Protein 7B0E (pdb70)

Secondary structure (DSSP, 8-state):
--EEE-TTSS-EEESEEEEEE--TT--HHHHHHHHHHHHHTT--EEEEE---HHHHHHHHHHHTTS-GGG-EEEEE--S-GGG--HHHHHHHIIIIIIHHT-S-BSEEEEE--SSS---HHHHHHHHHHHHTTSB--EEEE-SSPPPHHHHTSTTEEEEEEE-STT--HHHHHHHHHHHHTT-EEEEE-SS-GGGGGGGGSTT-THHHHSTT--HHHHHHHHHHT-TT-SEEEEE-SSHHHHHHHHHHHTSPPPHHHHHHHHHHHHHHH-

Foldseek 3Di:
DDWFDQFPLPDIFDQEEEEDEDDVVAFLCQLLVQLLLLVVLPGQHYEYHYQDLRNLNNVLVNCVVDDVVSHAYEYEDEPQQQPDAPVNLVSCCVRVCVSSVDQAHAEYEYEANQDLDGHDRRVVSLVVCVVSVRYNAYEYEYAADHDVSNCPPPRHAAYEYEDWLPDDDRRLVRLVVCLVVRHAYEYECLPDPVCPCVCVFFLNVCCPPPPPHHNSLLSLLVVSPNVSHRHYYDYDSHSVVSVVSSVSNVDHDDPVSVVSSVCRVVRRVD

Organism: Caulobacter vibrioides (strain ATCC 19089 / CIP 103742 / CB 15) (NCBI:txid190650)

CATH classification: 3.20.20.100

InterPro domains:
  IPR036812 NAD(P)-dependent oxidoreductase domain superfamily [G3DSA:3.20.20.100] (1-283)
  IPR036812 NAD(P)-dependent oxidoreductase domain superfamily [SSF51430] (1-280)

Radius of gyration: 18.76 Å; Cα contacts (8 Å, |Δi|>4): 504; chains: 1; bounding box: 53×45×36 Å

B-factor: mean 20.61, std 10.77, range [7.0, 78.7]

Structure (mmCIF, N/CA/C/O backbone):
data_7B0E
#
_entry.id   7B0E
#
_cell.length_a   56.040
_cell.length_b   56.040
_cell.length_c   205.068
_cell.angle_alpha   90.000
_cell.angle_beta   90.000
_cell.angle_gamma   90.000
#
_symmetry.space_group_name_H-M   'P 43 21 2'
#
loop_
_entity.id
_entity.type
_entity.pdbx_description
1 polymer SmbA
2 non-polymer "9,9'-[(2R,3R,3aS,5S,7aR,9R,10R,10aS,12S,14aR)-3,5,10,12-tetrahydroxy-5,12-dioxidooctahydro-2H,7H-difuro[3,2-d:3',2'-j][1,3,7,9,2,8]tetraoxadiphosphacyclododecine-2,9-diyl]bis(2-amino-1,9-dihydro-6H-purin-6-one)"
3 non-polymer 1,2-ETHANEDIOL
4 non-polymer 'SODIUM ION'
5 non-polymer 'CALCIUM ION'
6 water water
#
loop_
_atom_site.group_PDB
_atom_site.id
_atom_site.type_symbol
_atom_site.label_atom_id
_atom_site.label_alt_id
_atom_site.label_comp_id
_atom_site.label_asym_id
_atom_site.label_entity_id
_atom_site.label_seq_id
_atom_site.pdbx_PDB_ins_code
_atom_site.Cartn_x
_atom_site.Cartn_y
_atom_site.Cartn_z
_atom_site.occupancy
_atom_site.B_iso_or_equiv
_atom_site.auth_seq_id
_atom_site.auth_comp_id
_atom_site.auth_asym_id
_atom_site.auth_atom_id
_atom_site.pdbx_PDB_model_num
ATOM 1 N N . MET A 1 1 ? -17.718 -6.465 -26.953 1.00 17.55 1 MET A N 1
ATOM 2 C CA . MET A 1 1 ? -18.526 -7.389 -26.170 1.00 13.98 1 MET A CA 1
ATOM 3 C C . MET A 1 1 ? -19.355 -8.281 -27.082 1.00 14.60 1 MET A C 1
ATOM 4 O O . MET A 1 1 ? -19.730 -7.888 -28.184 1.00 18.31 1 MET A O 1
ATOM 9 N N . ARG A 1 2 ? -19.602 -9.504 -26.632 1.00 15.43 2 ARG A N 1
ATOM 10 C CA . ARG A 1 2 ? -20.401 -10.470 -27.361 1.00 15.18 2 ARG A CA 1
ATOM 11 C C . ARG A 1 2 ? -21.625 -10.792 -26.523 1.00 12.68 2 ARG A C 1
ATOM 12 O O . ARG A 1 2 ? -21.612 -10.635 -25.298 1.00 13.83 2 ARG A O 1
ATOM 20 N N . TYR A 1 3 ? -22.680 -11.259 -27.189 1.00 14.12 3 TYR A N 1
ATOM 21 C CA . TYR A 1 3 ? -23.970 -11.486 -26.554 1.00 14.88 3 TYR A CA 1
ATOM 22 C C . TYR A 1 3 ? -24.482 -12.860 -26.954 1.00 14.59 3 TYR A C 1
ATOM 23 O O . TYR A 1 3 ? -24.200 -13.343 -28.055 1.00 18.39 3 TYR A O 1
ATOM 32 N N . ARG A 1 4 ? -25.245 -13.481 -26.058 1.00 14.03 4 ARG A N 1
ATOM 33 C CA . ARG A 1 4 ? -25.728 -14.836 -26.241 1.00 13.65 4 ARG A CA 1
ATOM 34 C C . ARG A 1 4 ? -27.191 -14.922 -25.832 1.00 14.46 4 ARG A C 1
ATOM 35 O O . ARG A 1 4 ? -27.622 -14.212 -24.919 1.00 15.70 4 ARG A O 1
ATOM 43 N N . PRO A 1 5 ? -27.955 -15.807 -26.470 1.00 16.29 5 PRO A N 1
ATOM 44 C CA . PRO A 1 5 ? -29.340 -16.024 -26.035 1.00 16.48 5 PRO A CA 1
ATOM 45 C C . PRO A 1 5 ? -29.342 -16.559 -24.616 1.00 16.36 5 PRO A C 1
ATOM 46 O O . PRO A 1 5 ? -28.539 -17.420 -24.254 1.00 18.17 5 PRO A O 1
ATOM 50 N N . PHE A 1 6 ? -30.237 -16.031 -23.799 1.00 14.85 6 PHE A N 1
ATOM 51 C CA . PHE A 1 6 ? -30.374 -16.540 -22.438 1.00 16.75 6 PHE A CA 1
ATOM 52 C C . PHE A 1 6 ? -31.337 -17.720 -22.491 1.00 19.00 6 PHE A C 1
ATOM 53 O O . PHE A 1 6 ? -32.546 -17.573 -22.314 1.00 19.42 6 PHE A O 1
ATOM 61 N N . GLY A 1 7 ? -30.795 -18.911 -22.745 1.00 19.30 7 GLY A N 1
ATOM 62 C CA . GLY A 1 7 ? -31.654 -20.074 -22.884 1.00 19.52 7 GLY A CA 1
ATOM 63 C C . GLY A 1 7 ? -32.690 -19.851 -23.967 1.00 22.31 7 GLY A C 1
ATOM 64 O O . GLY A 1 7 ? -32.409 -19.274 -25.026 1.00 25.16 7 GLY A O 1
ATOM 65 N N . SER A 1 8 ? -33.914 -20.301 -23.710 1.00 24.15 8 SER A N 1
ATOM 66 C CA . SER A 1 8 ? -34.999 -20.105 -24.660 1.00 25.82 8 SER A CA 1
ATOM 67 C C . SER A 1 8 ? -35.929 -18.969 -24.250 1.00 25.58 8 SER A C 1
ATOM 68 O O . SER A 1 8 ? -37.080 -18.916 -24.704 1.00 27.33 8 SER A O 1
ATOM 71 N N . THR A 1 9 ? -35.443 -18.042 -23.423 1.00 24.52 9 THR A N 1
ATOM 72 C CA . THR A 1 9 ? -36.297 -16.967 -22.935 1.00 24.32 9 THR A CA 1
ATOM 73 C C . THR A 1 9 ? -36.578 -15.914 -23.994 1.00 25.68 9 THR A C 1
ATOM 74 O O . THR A 1 9 ? -37.500 -15.114 -23.810 1.00 25.24 9 THR A O 1
ATOM 78 N N . GLY A 1 10 ? -35.800 -15.876 -25.073 1.00 22.37 10 GLY A N 1
ATOM 79 C CA . GLY A 1 10 ? -35.983 -14.874 -26.107 1.00 21.77 10 GLY A CA 1
ATOM 80 C C . GLY A 1 10 ? -35.236 -13.580 -25.890 1.00 21.99 10 GLY A C 1
ATOM 81 O O . GLY A 1 10 ? -35.399 -12.649 -26.689 1.00 24.67 10 GLY A O 1
ATOM 82 N N . VAL A 1 11 ? -34.425 -13.485 -24.839 1.00 20.24 11 VAL A N 1
ATOM 83 C CA . VAL A 1 11 ? -33.604 -12.308 -24.602 1.00 19.47 11 VAL A CA 1
ATOM 84 C C . VAL A 1 11 ? -32.143 -12.727 -24.655 1.00 19.01 11 VAL A C 1
ATOM 85 O O . VAL A 1 11 ? -31.809 -13.910 -24.554 1.00 21.08 11 VAL A O 1
ATOM 89 N N . ALA A 1 12 ? -31.268 -11.734 -24.820 1.00 20.24 12 ALA A N 1
ATOM 90 C CA . ALA A 1 12 ? -29.832 -11.948 -24.901 1.00 18.53 12 ALA A CA 1
ATOM 91 C C . ALA A 1 12 ? -29.122 -11.272 -23.737 1.00 16.92 12 ALA A C 1
ATOM 92 O O . ALA A 1 12 ? -29.573 -10.247 -23.215 1.00 19.43 12 ALA A O 1
ATOM 94 N N . VAL A 1 13 ? -27.986 -11.848 -23.354 1.00 13.70 13 VAL A N 1
ATOM 95 C CA . VAL A 1 13 ? -27.144 -11.315 -22.294 1.00 12.97 13 VAL A CA 1
ATOM 96 C C . VAL A 1 13 ? -25.717 -11.169 -22.792 1.00 11.69 13 VAL A C 1
ATOM 97 O O . VAL A 1 13 ? -25.248 -11.927 -23.646 1.00 12.71 13 VAL A O 1
ATOM 101 N N . SER A 1 14 ? -25.009 -10.197 -22.229 1.00 12.05 14 SER A N 1
ATOM 102 C CA . SER A 1 14 ? -23.579 -10.108 -22.484 1.00 11.39 14 SER A CA 1
ATOM 103 C C . SER A 1 14 ? -22.869 -11.375 -22.006 1.00 11.00 14 SER A C 1
ATOM 104 O O . SER A 1 14 ? -23.301 -12.039 -21.054 1.00 11.80 14 SER A O 1
ATOM 107 N N . ALA A 1 15 ? -21.732 -11.681 -22.650 1.00 10.97 15 ALA A N 1
ATOM 108 C CA . ALA A 1 15 ? -20.966 -12.878 -22.315 1.00 11.54 15 ALA A CA 1
ATOM 109 C C . ALA A 1 15 ? -20.407 -12.827 -20.905 1.00 10.45 15 ALA A C 1
ATOM 110 O O . ALA A 1 15 ? -20.103 -13.878 -20.340 1.00 11.64 15 ALA A O 1
ATOM 112 N N . LEU A 1 16 ? -20.250 -11.641 -20.332 1.00 10.81 16 LEU A N 1
ATOM 113 C CA . LEU A 1 16 ? -19.946 -11.490 -18.914 1.00 10.50 16 LEU A CA 1
ATOM 114 C C . LEU A 1 16 ? -21.165 -10.992 -18.150 1.00 9.95 16 LEU A C 1
ATOM 115 O O . LEU A 1 16 ? -21.934 -10.154 -18.637 1.00 11.68 16 LEU A O 1
ATOM 120 N N . THR A 1 17 ? -21.291 -11.476 -16.921 1.00 9.34 17 THR A N 1
ATOM 121 C CA . THR A 1 17 ? -22.257 -10.969 -15.956 1.00 9.62 17 THR A CA 1
ATOM 122 C C . THR A 1 17 ? -21.458 -10.431 -14.781 1.00 8.76 17 THR A C 1
ATOM 123 O O . THR A 1 17 ? -20.619 -11.145 -14.227 1.00 11.02 17 THR A O 1
ATOM 127 N N . LEU A 1 18 ? -21.678 -9.167 -14.423 1.00 8.54 18 LEU A N 1
ATOM 128 C CA . LEU A 1 18 ? -20.928 -8.566 -13.328 1.00 9.33 18 LEU A CA 1
ATOM 129 C C . LEU A 1 18 ? -21.655 -8.815 -12.013 1.00 8.68 18 LEU A C 1
ATOM 130 O O . LEU A 1 18 ? -22.801 -8.381 -11.834 1.00 10.40 18 LEU A O 1
ATOM 135 N N . ARG A 1 19 ? -20.980 -9.501 -11.094 1.00 8.84 19 ARG A N 1
ATOM 136 C CA . ARG A 1 19 ? -21.496 -9.690 -9.747 1.00 9.07 19 ARG A CA 1
ATOM 137 C C . ARG A 1 19 ? -21.200 -8.459 -8.895 1.00 9.80 19 ARG A C 1
ATOM 138 O O . ARG A 1 19 ? -20.072 -7.950 -8.883 1.00 11.68 19 ARG A O 1
ATOM 146 N N . LEU A 1 20 ? -22.226 -7.967 -8.206 1.00 9.62 20 LEU A N 1
ATOM 147 C CA . LEU A 1 20 ? -22.102 -6.861 -7.263 1.00 10.13 20 LEU A CA 1
ATOM 148 C C . LEU A 1 20 ? -22.367 -7.414 -5.871 1.00 10.09 20 LEU A C 1
ATOM 149 O O . LEU A 1 20 ? -23.466 -7.906 -5.599 1.00 12.73 20 LEU A O 1
ATOM 154 N N . ALA A 1 21 ? -21.366 -7.351 -4.994 1.00 10.96 21 ALA A N 1
ATOM 155 C CA . ALA A 1 21 ? -21.481 -7.974 -3.679 1.00 11.41 21 ALA A CA 1
ATOM 156 C C . ALA A 1 21 ? -21.085 -6.994 -2.584 1.00 10.98 21 ALA A C 1
ATOM 157 O O . ALA A 1 21 ? -20.164 -6.195 -2.761 1.00 12.86 21 ALA A O 1
ATOM 159 N N . ASP A 1 22 ? -21.781 -7.072 -1.443 1.00 12.77 22 ASP A N 1
ATOM 160 C CA . ASP A 1 22 ? -21.551 -6.143 -0.342 1.00 12.96 22 ASP A CA 1
ATOM 161 C C . ASP A 1 22 ? -20.074 -6.050 -0.002 1.00 11.81 22 ASP A C 1
ATOM 162 O O . ASP A 1 22 ? -19.395 -7.064 0.160 1.00 14.73 22 ASP A O 1
ATOM 167 N N . ASN A 1 23 ? -19.594 -4.826 0.141 1.00 11.99 23 ASN A N 1
ATOM 168 C CA . ASN A 1 23 ? -18.206 -4.572 0.482 1.00 13.65 23 ASN A CA 1
ATOM 169 C C . ASN A 1 23 ? -18.137 -3.183 1.103 1.00 13.78 23 ASN A C 1
ATOM 170 O O . ASN A 1 23 ? -18.281 -2.186 0.392 1.00 14.10 23 ASN A O 1
ATOM 175 N N . PRO A 1 24 ? -17.919 -3.063 2.414 1.00 15.96 24 PRO A N 1
ATOM 176 C CA . PRO A 1 24 ? -17.948 -1.727 3.032 1.00 17.06 24 PRO A CA 1
ATOM 177 C C . PRO A 1 24 ? -16.988 -0.734 2.405 1.00 19.78 24 PRO A C 1
ATOM 178 O O . PRO A 1 24 ? -17.212 0.478 2.524 1.00 20.14 24 PRO A O 1
ATOM 182 N N . ARG A 1 25 ? -15.926 -1.195 1.742 1.00 18.31 25 ARG A N 1
ATOM 183 C CA . ARG A 1 25 ? -14.988 -0.263 1.119 1.00 19.69 25 ARG A CA 1
ATOM 184 C C . ARG A 1 25 ? -15.578 0.460 -0.087 1.00 17.46 25 ARG A C 1
ATOM 185 O O . ARG A 1 25 ? -15.062 1.514 -0.482 1.00 19.99 25 ARG A O 1
ATOM 193 N N . LEU A 1 26 ? -16.638 -0.067 -0.679 1.00 16.15 26 LEU A N 1
ATOM 194 C CA . LEU A 1 26 ? -17.270 0.538 -1.844 1.00 15.02 26 LEU A CA 1
ATOM 195 C C . LEU A 1 26 ? -18.527 1.266 -1.392 1.00 13.99 26 LEU A C 1
ATOM 196 O O . LEU A 1 26 ? -19.469 0.635 -0.891 1.00 16.1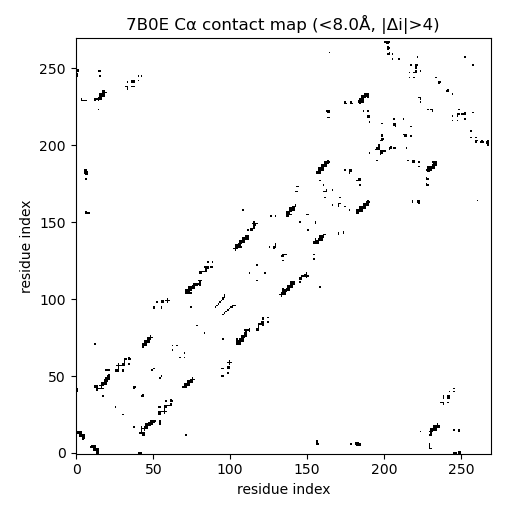1 26 LEU A O 1
ATOM 201 N N . ARG A 1 27 ? -18.531 2.589 -1.552 1.00 12.77 27 ARG A N 1
ATOM 202 C CA . ARG A 1 27 ? -19.695 3.400 -1.239 1.00 12.76 27 ARG A CA 1
ATOM 203 C C . ARG A 1 27 ? -20.538 3.605 -2.499 1.00 12.42 27 ARG A C 1
ATOM 204 O O . ARG A 1 27 ? -20.166 3.194 -3.597 1.00 12.62 27 ARG A O 1
ATOM 212 N N . ALA A 1 28 ? -21.699 4.234 -2.327 1.00 13.68 28 ALA A N 1
ATOM 213 C CA . ALA A 1 28 ? -22.647 4.352 -3.432 1.00 13.07 28 ALA A CA 1
ATOM 214 C C . ALA A 1 28 ? -21.988 4.903 -4.691 1.00 12.89 28 ALA A C 1
ATOM 215 O O . ALA A 1 28 ? -22.226 4.406 -5.795 1.00 13.66 28 ALA A O 1
ATOM 217 N N . ASN A 1 29 ? -21.176 5.952 -4.551 1.00 13.82 29 ASN A N 1
ATOM 218 C CA . ASN A 1 29 ? -20.555 6.547 -5.732 1.00 13.16 29 ASN A CA 1
ATOM 219 C C . ASN A 1 29 ? -19.604 5.574 -6.425 1.00 12.54 29 ASN A C 1
ATOM 220 O O . ASN A 1 29 ? -19.479 5.597 -7.656 1.00 15.42 29 ASN A O 1
ATOM 225 N N . ASP A 1 30 ? -18.930 4.714 -5.659 1.00 13.24 30 ASP A N 1
ATOM 226 C CA . ASP A 1 30 ? -18.064 3.696 -6.252 1.00 13.28 30 ASP A CA 1
ATOM 227 C C . ASP A 1 30 ? -18.872 2.662 -7.023 1.00 12.69 30 ASP A C 1
ATOM 228 O O . ASP A 1 30 ? -18.483 2.261 -8.127 1.00 13.94 30 ASP A O 1
ATOM 233 N N . TRP A 1 31 ? -19.985 2.206 -6.443 1.00 11.56 31 TRP A N 1
ATOM 234 C CA . TRP A 1 31 ? -20.851 1.254 -7.129 1.00 12.29 31 TRP A CA 1
ATOM 235 C C . TRP A 1 31 ? -21.405 1.841 -8.411 1.00 11.99 31 TRP A C 1
ATOM 236 O O . TRP A 1 31 ? -21.474 1.160 -9.437 1.00 12.93 31 TRP A O 1
ATOM 247 N N . ARG A 1 32 ? -21.858 3.089 -8.360 1.00 12.17 32 ARG A N 1
ATOM 248 C CA . ARG A 1 32 ? -22.345 3.737 -9.572 1.00 13.80 32 ARG A CA 1
ATOM 249 C C . ARG A 1 32 ? -21.259 3.746 -10.641 1.00 13.84 32 ARG A C 1
ATOM 250 O O . ARG A 1 32 ? -21.506 3.380 -11.799 1.00 14.91 32 ARG A O 1
ATOM 258 N N . ALA A 1 33 ? -20.029 4.107 -10.248 1.00 15.23 33 ALA A N 1
ATOM 259 C CA . ALA A 1 33 ? -18.929 4.172 -11.209 1.00 14.98 33 ALA A CA 1
ATOM 260 C C . ALA A 1 33 ? -18.615 2.797 -11.796 1.00 15.06 33 ALA A C 1
ATOM 261 O O . ALA A 1 33 ? -18.328 2.676 -12.997 1.00 14.72 33 ALA A O 1
ATOM 263 N N . LEU A 1 34 ? -18.669 1.746 -10.968 1.00 13.11 34 LEU A N 1
ATOM 264 C CA . LEU A 1 34 ? -18.403 0.397 -11.467 1.00 14.39 34 LEU A CA 1
ATOM 265 C C . LEU A 1 34 ? -19.449 -0.020 -12.486 1.00 13.75 34 LEU A C 1
ATOM 266 O O . LEU A 1 34 ? -19.122 -0.579 -13.541 1.00 14.39 34 LEU A O 1
ATOM 271 N N . VAL A 1 35 ? -20.722 0.208 -12.170 1.00 11.61 35 VAL A N 1
ATOM 272 C CA . VAL A 1 35 ? -21.784 -0.193 -13.081 1.00 11.39 35 VAL A CA 1
ATOM 273 C C . VAL A 1 35 ? -21.722 0.619 -14.370 1.00 11.47 35 VAL A C 1
ATOM 274 O O . VAL A 1 35 ? -21.903 0.070 -15.462 1.00 12.78 35 VAL A O 1
ATOM 278 N N . PHE A 1 36 ? -21.473 1.929 -14.269 1.00 12.33 36 PHE A N 1
ATOM 279 C CA . PHE A 1 36 ? -21.296 2.731 -15.483 1.00 13.30 36 PHE A CA 1
ATOM 280 C C . PHE A 1 36 ? -20.191 2.158 -16.364 1.00 13.16 36 PHE A C 1
ATOM 281 O O . PHE A 1 36 ? -20.357 2.026 -17.581 1.00 13.56 36 PHE A O 1
ATOM 289 N N . THR A 1 37 ? -19.038 1.840 -15.774 1.00 12.43 37 THR A N 1
ATOM 290 C CA . THR A 1 37 ? -17.938 1.293 -16.567 1.00 12.10 37 THR A CA 1
ATOM 291 C C . THR A 1 37 ? -18.340 -0.018 -17.224 1.00 11.63 37 THR A C 1
ATOM 292 O O . THR A 1 37 ? -18.042 -0.253 -18.402 1.00 12.97 37 THR A O 1
ATOM 296 N N . ALA A 1 38 ? -19.020 -0.891 -16.481 1.00 11.13 38 ALA A N 1
ATOM 297 C CA . ALA A 1 38 ? -19.491 -2.133 -17.077 1.00 10.36 38 ALA A CA 1
ATOM 298 C C . ALA A 1 38 ? -20.426 -1.859 -18.256 1.00 11.48 38 ALA A C 1
ATOM 299 O O . ALA A 1 38 ? -20.267 -2.438 -19.340 1.00 12.25 38 ALA A O 1
ATOM 301 N N . LEU A 1 39 ? -21.411 -0.971 -18.062 1.00 11.44 39 LEU A N 1
ATOM 302 C CA . LEU A 1 39 ? -22.347 -0.650 -19.144 1.00 13.45 39 LEU A CA 1
ATOM 303 C C . LEU A 1 39 ? -21.614 -0.094 -20.359 1.00 12.84 39 LEU A C 1
ATOM 304 O O . LEU A 1 39 ? -21.941 -0.432 -21.507 1.00 15.26 39 LEU A O 1
ATOM 309 N N . GLU A 1 40 ? -20.621 0.764 -20.125 1.00 11.39 40 GLU A N 1
ATOM 310 C CA . GLU A 1 40 ? -19.888 1.381 -21.221 1.00 14.38 40 GLU A CA 1
ATOM 311 C C . GLU A 1 40 ? -19.018 0.377 -21.969 1.00 14.14 40 GLU A C 1
ATOM 312 O O . GLU A 1 40 ? -18.604 0.659 -23.099 1.00 17.51 40 GLU A O 1
ATOM 318 N N . ASN A 1 41 ? -18.741 -0.783 -21.369 1.00 12.15 41 ASN A N 1
ATOM 319 C CA . ASN A 1 41 ? -18.049 -1.883 -22.026 1.00 13.54 41 ASN A CA 1
ATOM 320 C C . ASN A 1 41 ? -19.007 -2.961 -22.521 1.00 13.46 41 ASN A C 1
ATOM 321 O O . ASN A 1 41 ? -18.569 -4.064 -22.863 1.00 16.92 41 ASN A O 1
ATOM 326 N N . GLY A 1 42 ? -20.301 -2.656 -22.583 1.00 13.16 42 GLY A N 1
ATOM 327 C CA . GLY A 1 42 ? -21.292 -3.542 -23.149 1.00 13.53 42 GLY A CA 1
ATOM 328 C C . GLY A 1 42 ? -21.840 -4.592 -22.208 1.00 11.35 42 GLY A C 1
ATOM 329 O O . GLY A 1 42 ? -22.648 -5.421 -22.644 1.00 13.26 42 GLY A O 1
ATOM 330 N N . VAL A 1 43 ? -21.444 -4.596 -20.936 1.00 12.02 43 VAL A N 1
ATOM 331 C CA . VAL A 1 43 ? -22.017 -5.553 -19.994 1.00 11.64 43 VAL A CA 1
ATOM 332 C C . VAL A 1 43 ? -23.420 -5.081 -19.674 1.00 11.44 43 VAL A C 1
ATOM 333 O O . VAL A 1 43 ? -23.608 -3.957 -19.203 1.00 15.00 43 VAL A O 1
ATOM 337 N N . ASN A 1 44 ? -24.411 -5.925 -19.942 1.00 11.40 44 ASN A N 1
ATOM 338 C CA . ASN A 1 44 ? -25.785 -5.585 -19.620 1.00 12.93 44 ASN A CA 1
ATOM 339 C C . ASN A 1 44 ? -26.392 -6.520 -18.592 1.00 11.04 44 ASN A C 1
ATOM 340 O O . ASN A 1 44 ? -27.566 -6.351 -18.242 1.00 12.57 44 ASN A O 1
ATOM 345 N N . SER A 1 45 ? -25.625 -7.493 -18.100 1.00 11.29 45 SER A N 1
ATOM 346 C CA . SER A 1 45 ? -26.108 -8.524 -17.199 1.00 10.22 45 SER A CA 1
ATOM 347 C C . SER A 1 45 ? -25.409 -8.333 -15.865 1.00 9.52 45 SER A C 1
ATOM 348 O O . SER A 1 45 ? -24.171 -8.356 -15.800 1.00 10.42 45 SER A O 1
ATOM 351 N N . PHE A 1 46 ? -26.200 -8.110 -14.816 1.00 10.31 46 PHE A N 1
ATOM 352 C CA . PHE A 1 46 ? -25.689 -7.836 -13.478 1.00 9.74 46 PHE A CA 1
ATOM 353 C C . PHE A 1 46 ? -26.348 -8.772 -12.495 1.00 8.43 46 PHE A C 1
ATOM 354 O O . PHE A 1 46 ? -27.547 -9.047 -12.599 1.00 11.43 46 PHE A O 1
ATOM 362 N N . GLN A 1 47 ? -25.562 -9.256 -11.545 1.00 9.59 47 GLN A N 1
ATOM 363 C CA . GLN A 1 47 ? -26.073 -10.136 -10.505 1.00 8.78 47 GLN A CA 1
ATOM 364 C C . GLN A 1 47 ? -25.848 -9.445 -9.174 1.00 9.61 47 GLN A C 1
ATOM 365 O O . GLN A 1 47 ? -24.703 -9.243 -8.760 1.00 11.39 47 GLN A O 1
ATOM 371 N N . ILE A 1 48 ? -26.928 -9.071 -8.510 1.00 9.89 48 ILE A N 1
ATOM 372 C CA . ILE A 1 48 ? -26.824 -8.414 -7.216 1.00 11.28 48 ILE A CA 1
ATOM 373 C C . ILE A 1 48 ? -26.767 -9.499 -6.152 1.00 10.94 48 ILE A C 1
ATOM 374 O O . ILE A 1 48 ? -27.717 -10.274 -5.984 1.00 13.36 48 ILE A O 1
ATOM 379 N N . ASP A 1 49 ? -25.641 -9.558 -5.447 1.00 10.59 49 ASP A N 1
ATOM 380 C CA . ASP A 1 49 ? -25.334 -10.593 -4.466 1.00 10.46 49 ASP A CA 1
ATOM 381 C C . ASP A 1 49 ? -24.973 -9.884 -3.166 1.00 11.42 49 ASP A C 1
ATOM 382 O O . ASP A 1 49 ? -23.870 -9.988 -2.635 1.00 14.18 49 ASP A O 1
ATOM 387 N N . GLY A 1 50 ? -25.923 -9.096 -2.696 1.00 17.39 50 GLY A N 1
ATOM 388 C CA . GLY A 1 50 ? -25.741 -8.273 -1.518 1.00 17.07 50 GLY A CA 1
ATOM 389 C C . GLY A 1 50 ? -26.982 -7.430 -1.350 1.00 15.01 50 GLY A C 1
ATOM 390 O O . GLY A 1 50 ? -27.840 -7.365 -2.236 1.00 20.28 50 GLY A O 1
ATOM 391 N N . ASP A 1 51 ? -27.074 -6.787 -0.191 1.00 12.35 51 ASP A N 1
ATOM 392 C CA . ASP A 1 51 ? -28.224 -5.937 0.085 1.00 12.87 51 ASP A CA 1
ATOM 393 C C . ASP A 1 51 ? -27.824 -4.687 0.859 1.00 13.44 51 ASP A C 1
ATOM 394 O O . ASP A 1 51 ? -28.681 -4.051 1.478 1.00 13.51 51 ASP A O 1
ATOM 399 N N . ALA A 1 52 ? -26.551 -4.306 0.828 1.00 12.41 52 ALA A N 1
ATOM 400 C CA . ALA A 1 52 ? -26.136 -3.127 1.579 1.00 11.40 52 ALA A CA 1
ATOM 401 C C . ALA A 1 52 ? -26.725 -1.866 0.954 1.00 12.05 52 ALA A C 1
ATOM 402 O O . ALA A 1 52 ? -26.721 -1.718 -0.268 1.00 12.38 52 ALA A O 1
ATOM 404 N N . PRO A 1 53 ? -27.229 -0.936 1.759 1.00 11.48 53 PRO A N 1
ATOM 405 C CA . PRO A 1 53 ? -27.792 0.303 1.191 1.00 13.93 53 PRO A CA 1
ATOM 406 C C . PRO A 1 53 ? -26.872 1.044 0.229 1.00 11.66 53 PRO A C 1
ATOM 407 O O . PRO A 1 53 ? -27.365 1.598 -0.765 1.00 14.03 53 PRO A O 1
ATOM 411 N N . GLU A 1 54 ? -25.559 1.094 0.485 1.00 11.95 54 GLU A N 1
ATOM 412 C CA . GLU A 1 54 ? -24.674 1.815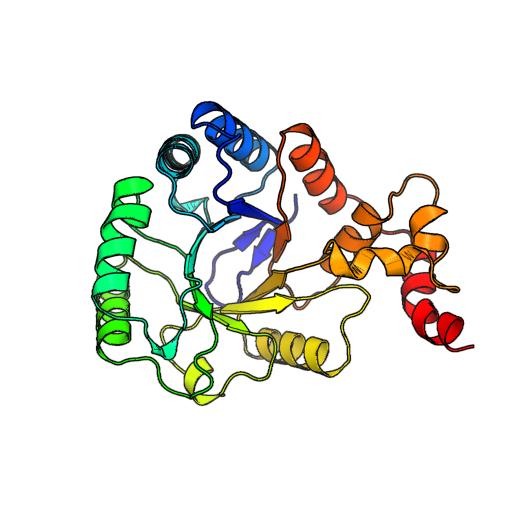 -0.435 1.00 11.95 54 GLU A CA 1
ATOM 413 C C . GLU A 1 54 ? -24.658 1.147 -1.804 1.00 11.83 54 GLU A C 1
ATOM 414 O O . GLU A 1 54 ? -24.646 1.824 -2.841 1.00 12.78 54 GLU A O 1
ATOM 420 N N . LEU A 1 55 ? -24.644 -0.189 -1.821 1.00 10.89 55 LEU A N 1
ATOM 421 C CA . LEU A 1 55 ? -24.671 -0.940 -3.071 1.00 11.40 55 LEU A CA 1
ATOM 422 C C . LEU A 1 55 ? -25.981 -0.713 -3.812 1.00 12.07 55 LEU A C 1
ATOM 423 O O . LEU A 1 55 ? -25.985 -0.425 -5.019 1.00 12.40 55 LEU A O 1
ATOM 428 N N . LEU A 1 56 ? -27.106 -0.849 -3.110 1.00 10.85 56 LEU A N 1
ATOM 429 C CA . LEU A 1 56 ? -28.398 -0.721 -3.775 1.00 12.85 56 LEU A CA 1
ATOM 430 C C . LEU A 1 56 ? -28.600 0.691 -4.314 1.00 12.00 56 LEU A C 1
ATOM 431 O O . LEU A 1 56 ? -29.143 0.870 -5.408 1.00 14.21 56 LEU A O 1
ATOM 436 N N . LYS A 1 57 ? -28.180 1.705 -3.552 1.00 13.00 57 LYS A N 1
ATOM 437 C CA . LYS A 1 57 ? -28.299 3.092 -3.996 1.00 12.43 57 LYS A CA 1
ATOM 438 C C . LYS A 1 57 ? -27.479 3.327 -5.259 1.00 12.98 57 LYS A C 1
ATOM 439 O O . LYS A 1 57 ? -27.985 3.855 -6.257 1.00 15.26 57 LYS A O 1
ATOM 445 N N . GLY A 1 58 ? -26.197 2.956 -5.231 1.00 14.23 58 GLY A N 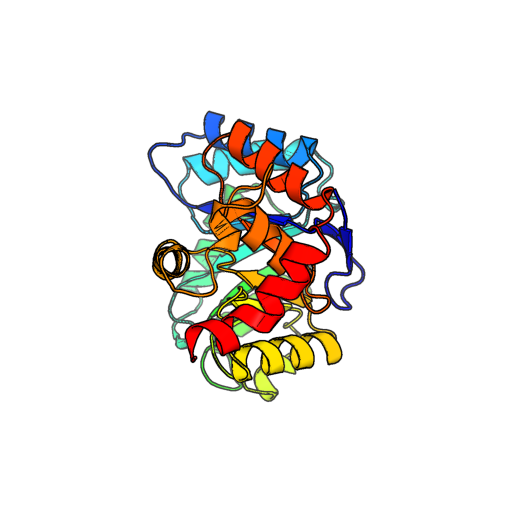1
ATOM 446 C CA . GLY A 1 58 ? -25.332 3.264 -6.358 1.00 13.45 58 GLY A CA 1
ATOM 447 C C . GLY A 1 58 ? -25.674 2.445 -7.585 1.00 12.23 58 GLY A C 1
ATOM 448 O O . GLY A 1 58 ? -25.772 2.981 -8.696 1.00 14.71 58 GLY A O 1
ATOM 449 N N . ALA A 1 59 ? -25.891 1.141 -7.408 1.00 11.58 59 ALA A N 1
ATOM 450 C CA . ALA A 1 59 ? -26.253 0.314 -8.556 1.00 12.77 59 ALA A CA 1
ATOM 451 C C . ALA A 1 59 ? -27.607 0.727 -9.126 1.00 13.80 59 ALA A C 1
ATOM 452 O O . ALA A 1 59 ? -27.773 0.799 -10.349 1.00 13.92 59 ALA A O 1
ATOM 454 N N . GLY A 1 60 ? -28.590 0.992 -8.263 1.00 14.02 60 GLY A N 1
ATOM 455 C CA . GLY A 1 60 ? -29.899 1.387 -8.760 1.00 14.64 60 GLY A CA 1
ATOM 456 C C . GLY A 1 60 ? -29.845 2.676 -9.553 1.00 15.67 60 GLY A C 1
ATOM 457 O O . GLY A 1 60 ? -30.528 2.825 -10.574 1.00 15.68 60 GLY A O 1
ATOM 458 N N . GLU A 1 61 ? -29.034 3.626 -9.098 1.00 15.22 61 GLU A N 1
ATOM 459 C CA . GLU A 1 61 ? -28.895 4.871 -9.840 1.00 16.71 61 GLU A CA 1
ATOM 460 C C . GLU A 1 61 ? -28.241 4.630 -11.194 1.00 15.34 61 GLU A C 1
ATOM 461 O O . GLU A 1 61 ? -28.668 5.196 -12.205 1.00 17.71 61 GLU A O 1
ATOM 467 N N . ALA A 1 62 ? -27.226 3.767 -11.244 1.00 13.61 62 ALA A N 1
ATOM 468 C CA . ALA A 1 62 ? -26.567 3.504 -12.521 1.00 15.06 62 ALA A CA 1
ATOM 469 C C . ALA A 1 62 ? -27.483 2.745 -13.478 1.00 14.06 62 ALA A C 1
ATOM 470 O O . ALA A 1 62 ? -27.496 3.026 -14.685 1.00 16.29 62 ALA A O 1
ATOM 472 N N . PHE A 1 63 ? -28.245 1.773 -12.973 1.00 14.15 63 PHE A N 1
ATOM 473 C CA . PHE A 1 63 ? -29.167 1.049 -13.844 1.00 14.47 63 PHE A CA 1
ATOM 474 C C . PHE A 1 63 ? -30.153 2.002 -14.501 1.00 17.25 63 PHE A C 1
ATOM 475 O O . PHE A 1 63 ? -30.544 1.806 -15.656 1.00 17.27 63 PHE A O 1
ATOM 483 N N . ALA A 1 64 ? -30.577 3.034 -13.775 1.00 17.27 64 ALA A N 1
ATOM 484 C CA . ALA A 1 64 ? -31.545 3.983 -14.305 1.00 20.40 64 ALA A CA 1
ATOM 485 C C . ALA A 1 64 ? -30.996 4.836 -15.444 1.00 23.27 64 ALA A C 1
ATOM 486 O O . ALA A 1 64 ? -31.785 5.527 -16.106 1.00 24.53 64 ALA A O 1
ATOM 488 N N . SER A 1 65 ? -29.684 4.794 -15.706 1.00 22.27 65 SER A N 1
ATOM 489 C CA . SER A 1 65 ? -29.109 5.575 -16.799 1.00 22.86 65 SER A CA 1
ATOM 490 C C . SER A 1 65 ? -29.365 4.954 -18.163 1.00 22.55 65 SER A C 1
ATOM 491 O O . SER A 1 65 ? -29.097 5.600 -19.187 1.00 26.74 65 SER A O 1
ATOM 494 N N . VAL A 1 66 ? -29.892 3.734 -18.206 1.00 21.14 66 VAL A N 1
ATOM 495 C CA . VAL A 1 66 ? -30.188 3.057 -19.457 1.00 23.41 66 VAL A CA 1
ATOM 496 C C . VAL A 1 66 ? -31.615 2.527 -19.395 1.00 20.91 66 VAL A C 1
ATOM 497 O O . VAL A 1 66 ? -32.174 2.299 -18.320 1.00 22.95 66 VAL A O 1
ATOM 501 N N . GLU A 1 67 ? -32.215 2.352 -20.571 1.00 19.59 67 GLU A N 1
ATOM 502 C CA . GLU A 1 67 ? -33.560 1.800 -20.628 1.00 19.97 67 GLU A CA 1
ATOM 503 C C . GLU A 1 67 ? -33.583 0.412 -20.002 1.00 15.83 67 GLU A C 1
ATOM 504 O O . GLU A 1 67 ? -32.730 -0.429 -20.287 1.00 18.10 67 GLU A O 1
ATOM 510 N N . ARG A 1 68 ? -34.583 0.178 -19.153 1.00 14.64 68 ARG A N 1
ATOM 511 C CA . ARG A 1 68 ? -34.634 -1.042 -18.353 1.00 15.80 68 ARG A CA 1
ATOM 512 C C . ARG A 1 68 ? -34.591 -2.300 -19.213 1.00 15.42 68 ARG A C 1
ATOM 513 O O . ARG A 1 68 ? -33.981 -3.299 -18.825 1.00 15.59 68 ARG A O 1
ATOM 521 N N . HIS A 1 69 ? -35.248 -2.287 -20.373 1.00 16.38 69 HIS A N 1
ATOM 522 C CA . HIS A 1 69 ? -35.319 -3.498 -21.186 1.00 18.66 69 HIS A CA 1
ATOM 523 C C . HIS A 1 69 ? -33.975 -3.909 -21.769 1.00 19.81 69 HIS A C 1
ATOM 524 O O . HIS A 1 69 ? -33.859 -5.031 -22.272 1.00 20.06 69 HIS A O 1
ATOM 531 N N . LEU A 1 70 ? -32.965 -3.043 -21.718 1.00 18.56 70 LEU A N 1
ATOM 532 C CA . LEU A 1 70 ? -31.632 -3.399 -22.184 1.00 19.14 70 LEU A CA 1
ATOM 533 C C . LEU A 1 70 ? -30.806 -4.117 -21.130 1.00 15.73 70 LEU A C 1
ATOM 534 O O . LEU A 1 70 ? -29.719 -4.604 -21.457 1.00 17.64 70 LEU A O 1
ATOM 539 N N . LEU A 1 71 ? -31.292 -4.196 -19.893 1.00 13.83 71 LEU A N 1
ATOM 540 C CA . LEU A 1 71 ? -30.551 -4.788 -18.789 1.00 12.57 71 LEU A CA 1
ATOM 541 C C . LEU A 1 71 ? -31.135 -6.147 -18.451 1.00 12.08 71 LEU A C 1
ATOM 542 O O . LEU A 1 71 ? -32.345 -6.365 -18.557 1.00 14.14 71 LEU A O 1
ATOM 547 N N . PHE A 1 72 ? -30.275 -7.046 -17.987 1.00 11.30 72 PHE A N 1
ATOM 548 C CA . PHE A 1 72 ? -30.702 -8.323 -17.431 1.00 11.19 72 PHE A CA 1
ATOM 549 C C . PHE A 1 72 ? -30.232 -8.327 -15.984 1.00 11.66 72 PHE A C 1
ATOM 550 O O . PHE A 1 72 ? -29.024 -8.375 -15.719 1.00 11.61 72 PHE A O 1
ATOM 558 N N . LEU A 1 73 ? -31.172 -8.235 -15.056 1.00 11.58 73 LEU A N 1
ATOM 559 C CA . LEU A 1 73 ? -30.849 -8.079 -13.641 1.00 11.20 73 LEU A CA 1
ATOM 560 C C . LEU A 1 73 ? -31.244 -9.343 -12.894 1.00 10.89 73 LEU A C 1
ATOM 561 O O . LEU A 1 73 ? -32.414 -9.754 -12.929 1.00 11.55 73 LEU A O 1
ATOM 566 N N . THR A 1 74 ? -30.269 -9.954 -12.225 1.00 10.74 74 THR A N 1
ATOM 567 C CA . THR A 1 74 ? -30.479 -11.151 -11.419 1.00 10.21 74 THR A CA 1
ATOM 568 C C . THR A 1 74 ? -30.275 -10.791 -9.957 1.00 9.62 74 THR A C 1
ATOM 569 O O . THR A 1 74 ? -29.318 -10.092 -9.619 1.00 10.73 74 THR A O 1
ATOM 573 N N . TRP A 1 75 ? -31.156 -11.280 -9.091 1.00 9.63 75 TRP A N 1
ATOM 574 C CA . TRP A 1 75 ? -30.980 -11.155 -7.647 1.00 9.84 75 TRP A CA 1
ATOM 575 C C . TRP A 1 75 ? -30.610 -12.524 -7.086 1.00 8.64 75 TRP A C 1
ATOM 576 O O . TRP A 1 75 ? -31.304 -13.516 -7.351 1.00 10.63 75 TRP A O 1
ATOM 587 N N . ARG A 1 76 ? -29.518 -12.588 -6.326 1.00 10.05 76 ARG A N 1
ATOM 588 C CA . ARG A 1 76 ? -29.040 -13.844 -5.754 1.00 9.61 76 ARG A CA 1
ATOM 589 C C . ARG A 1 76 ? -29.552 -14.006 -4.327 1.00 11.51 76 ARG A C 1
ATOM 590 O O . ARG A 1 76 ? -29.375 -13.109 -3.504 1.00 12.83 76 ARG A O 1
ATOM 598 N N . LEU A 1 77 ? -30.163 -15.160 -4.031 1.00 10.82 77 LEU A N 1
ATOM 599 C CA . LEU A 1 77 ? -30.600 -15.512 -2.677 1.00 10.99 77 LEU A CA 1
ATOM 600 C C . LEU A 1 77 ? -29.760 -16.680 -2.192 1.00 11.13 77 LEU A C 1
ATOM 601 O O . LEU A 1 77 ? -29.833 -17.772 -2.767 1.00 12.88 77 LEU A O 1
ATOM 606 N N . ARG A 1 78 ? -28.988 -16.464 -1.127 1.00 12.23 78 ARG A N 1
ATOM 607 C CA . ARG A 1 78 ? -28.067 -17.484 -0.646 1.00 13.84 78 ARG A CA 1
ATOM 608 C C . ARG A 1 78 ? -28.529 -18.205 0.610 1.00 14.08 78 ARG A C 1
ATOM 609 O O . ARG A 1 78 ? -27.811 -19.087 1.101 1.00 14.74 78 ARG A O 1
ATOM 617 N N . GLY A 1 79 ? -29.703 -17.884 1.132 1.00 13.98 79 GLY A N 1
ATOM 618 C CA . GLY A 1 79 ? -30.223 -18.645 2.250 1.00 12.34 79 GLY A CA 1
ATOM 619 C C . GLY A 1 79 ? -30.462 -20.100 1.888 1.00 12.85 79 GLY A C 1
ATOM 620 O O . GLY A 1 79 ? -30.602 -20.475 0.725 1.00 14.64 79 GLY A O 1
ATOM 621 N N . ASP A 1 80 ? -30.510 -20.942 2.916 1.00 10.38 80 ASP A N 1
ATOM 622 C CA . ASP A 1 80 ? -30.844 -22.342 2.692 1.00 10.61 80 ASP A CA 1
ATOM 623 C C . ASP A 1 80 ? -32.176 -22.434 1.952 1.00 11.61 80 ASP A C 1
ATOM 624 O O . ASP A 1 80 ? -33.185 -21.857 2.377 1.00 12.63 80 ASP A O 1
ATOM 629 N N . ALA A 1 81 ? -32.166 -23.129 0.811 1.00 10.72 81 ALA A N 1
ATOM 630 C CA . ALA A 1 81 ? -33.310 -23.070 -0.099 1.00 12.38 81 ALA A CA 1
ATOM 631 C C . ALA A 1 81 ? -34.559 -23.692 0.507 1.00 13.08 81 ALA A C 1
ATOM 632 O O . ALA A 1 81 ? -35.677 -23.317 0.135 1.00 16.30 81 ALA A O 1
ATOM 634 N N . LYS A 1 82 ? -34.399 -24.631 1.432 1.00 12.60 82 LYS A N 1
ATOM 635 C CA . LYS A 1 82 ? -35.547 -25.282 2.050 1.00 14.60 82 LYS A CA 1
ATOM 636 C C . LYS A 1 82 ? -36.158 -24.446 3.162 1.00 15.45 82 LYS A C 1
ATOM 637 O O . LYS A 1 82 ? -37.236 -24.795 3.658 1.00 18.00 82 LYS A O 1
ATOM 643 N N . GLN A 1 83 ? -35.515 -23.345 3.554 1.00 14.46 83 GLN A N 1
ATOM 644 C CA . GLN A 1 83 ? -36.030 -22.471 4.603 1.00 15.25 83 GLN A CA 1
ATOM 645 C C . GLN A 1 83 ? -36.608 -21.164 4.066 1.00 13.99 83 GLN A C 1
ATOM 646 O O . GLN A 1 83 ? -37.086 -20.339 4.856 1.00 16.28 83 GLN A O 1
ATOM 652 N N . LEU A 1 84 ? -36.575 -20.947 2.753 1.00 14.44 84 LEU A N 1
ATOM 653 C CA . LEU A 1 84 ? -37.102 -19.715 2.193 1.00 13.00 84 LEU A CA 1
ATOM 654 C C . LEU A 1 84 ? -38.610 -19.641 2.427 1.00 14.83 84 LEU A C 1
ATOM 655 O O . LEU A 1 84 ? -39.301 -20.664 2.475 1.00 16.75 84 LEU A O 1
ATOM 660 N N . GLY A 1 85 ? -39.125 -18.419 2.566 1.00 14.77 85 GLY A N 1
ATOM 661 C CA . GLY A 1 85 ? -40.509 -18.234 2.951 1.00 16.63 85 GLY A CA 1
ATOM 662 C C . GLY A 1 85 ? -40.963 -16.790 2.858 1.00 16.59 85 GLY A C 1
ATOM 663 O O . GLY A 1 85 ? -40.331 -15.962 2.194 1.00 17.64 85 GLY A O 1
ATOM 664 N N . PRO A 1 86 ? -42.072 -16.459 3.530 1.00 20.67 86 PRO A N 1
ATOM 665 C CA . PRO A 1 86 ? -42.595 -15.083 3.446 1.00 22.65 86 PRO A CA 1
ATOM 666 C C . PRO A 1 86 ? -41.588 -14.029 3.865 1.00 21.20 86 PRO A C 1
ATOM 667 O O . PRO A 1 86 ? -41.570 -12.932 3.293 1.00 19.56 86 PRO A O 1
ATOM 671 N N . HIS A 1 87 ? -40.753 -14.329 4.861 1.00 19.06 87 HIS A N 1
ATOM 672 C CA . HIS A 1 87 ? -39.709 -13.398 5.264 1.00 20.02 87 HIS A CA 1
ATOM 673 C C . HIS A 1 87 ? -38.788 -13.086 4.094 1.00 17.76 87 HIS A C 1
ATOM 674 O O . HIS A 1 87 ? -38.344 -11.941 3.933 1.00 17.15 87 HIS A O 1
ATOM 681 N N . THR A 1 88 ? -38.492 -14.101 3.266 1.00 16.07 88 THR A N 1
ATOM 682 C CA . THR A 1 88 ? -37.628 -13.898 2.109 1.00 15.57 88 THR A CA 1
ATOM 683 C C . THR A 1 88 ? -38.279 -12.945 1.123 1.00 15.14 88 THR A C 1
ATOM 684 O O . THR A 1 88 ? -37.609 -12.081 0.552 1.00 15.53 88 THR A O 1
ATOM 688 N N . LEU A 1 89 ? -39.585 -13.106 0.900 1.00 17.33 89 LEU A N 1
ATOM 689 C CA . LEU A 1 89 ? -40.300 -12.260 -0.047 1.00 19.82 89 LEU A CA 1
ATOM 690 C C . LEU A 1 89 ? -40.368 -10.824 0.448 1.00 16.55 89 LEU A C 1
ATOM 691 O O . LEU A 1 89 ? -40.243 -9.887 -0.343 1.00 17.58 89 LEU A O 1
ATOM 696 N N . ASP A 1 90 ? -40.578 -10.629 1.755 1.00 17.72 90 ASP A N 1
ATOM 697 C CA . ASP A 1 90 ? -40.575 -9.277 2.302 1.00 18.22 90 ASP A CA 1
ATOM 698 C C . ASP A 1 90 ? -39.220 -8.619 2.109 1.00 17.55 90 ASP A C 1
ATOM 699 O O . ASP A 1 90 ? -39.139 -7.431 1.778 1.00 17.72 90 ASP A O 1
ATOM 704 N N . ALA A 1 91 ? -38.140 -9.365 2.353 1.00 16.30 91 ALA A N 1
ATOM 705 C CA . ALA A 1 91 ? -36.810 -8.797 2.185 1.00 17.73 91 ALA A CA 1
ATOM 706 C C . ALA A 1 91 ? -36.546 -8.472 0.723 1.00 14.99 91 ALA A C 1
ATOM 707 O O . ALA A 1 91 ? -35.934 -7.448 0.407 1.00 17.74 91 ALA A O 1
ATOM 709 N N . LEU A 1 92 ? -36.993 -9.342 -0.181 1.00 15.00 92 LEU A N 1
ATOM 710 C CA . LEU A 1 92 ? -36.828 -9.088 -1.604 1.00 17.09 92 LEU A CA 1
ATOM 711 C C . LEU A 1 92 ? -37.563 -7.822 -2.018 1.00 16.62 92 LEU A C 1
ATOM 712 O O . LEU A 1 92 ? -37.037 -7.014 -2.792 1.00 16.95 92 LEU A O 1
ATOM 717 N N . LYS A 1 93 ? -38.787 -7.628 -1.515 1.00 17.12 93 LYS A N 1
ATOM 718 C CA . LYS A 1 93 ? -39.522 -6.411 -1.838 1.00 18.59 93 LYS A CA 1
ATOM 719 C C . LYS A 1 93 ? -38.775 -5.176 -1.356 1.00 16.89 93 LYS A C 1
ATOM 720 O O . LYS A 1 93 ? -38.677 -4.176 -2.082 1.00 20.15 93 LYS A O 1
ATOM 726 N N . ARG A 1 94 ? -38.225 -5.228 -0.141 1.00 16.35 94 ARG A N 1
ATOM 727 C CA . ARG A 1 94 ? -37.523 -4.065 0.396 1.00 18.39 94 ARG A CA 1
ATOM 728 C C . ARG A 1 94 ? -36.208 -3.818 -0.334 1.00 17.09 94 ARG A C 1
ATOM 729 O O . ARG A 1 94 ? -35.905 -2.681 -0.716 1.00 19.46 94 ARG A O 1
ATOM 737 N N . SER A 1 95 ? -35.405 -4.869 -0.524 1.00 15.52 95 SER A N 1
ATOM 738 C CA . SER A 1 95 ? -34.040 -4.684 -1.009 1.00 16.47 95 SER A CA 1
ATOM 739 C C . SER A 1 95 ? -33.977 -4.622 -2.531 1.00 15.85 95 SER A C 1
ATOM 740 O O . SER A 1 95 ? -33.320 -3.739 -3.097 1.00 18.08 95 SER A O 1
ATOM 743 N N . ALA A 1 96 ? -34.640 -5.556 -3.217 1.00 15.57 96 ALA A N 1
ATOM 744 C CA . ALA A 1 96 ? -34.503 -5.628 -4.666 1.00 17.27 96 ALA A CA 1
ATOM 745 C C . ALA A 1 96 ? -35.432 -4.635 -5.352 1.00 17.49 96 ALA A C 1
ATOM 746 O O . ALA A 1 96 ? -34.995 -3.838 -6.191 1.00 23.68 96 ALA A O 1
ATOM 748 N N . PHE A 1 97 ? -36.717 -4.651 -5.002 1.00 16.40 97 PHE A N 1
ATOM 749 C CA . PHE A 1 97 ? -37.657 -3.795 -5.721 1.00 16.07 97 PHE A CA 1
ATOM 750 C C . PHE A 1 97 ? -37.573 -2.340 -5.260 1.00 19.34 97 PHE A C 1
ATOM 751 O O . PHE A 1 97 ? -37.314 -1.434 -6.061 1.00 21.06 97 PHE A O 1
ATOM 759 N N . GLU A 1 98 ? -37.749 -2.094 -3.964 1.00 17.57 98 GLU A N 1
ATOM 760 C CA . GLU A 1 98 ? -37.608 -0.726 -3.475 1.00 20.67 98 GLU A CA 1
ATOM 761 C C . GLU A 1 98 ? -36.155 -0.259 -3.550 1.00 17.49 98 GLU A C 1
ATOM 762 O O . GLU A 1 98 ? -35.872 0.839 -4.044 1.00 19.00 98 GLU A O 1
ATOM 768 N N . GLY A 1 99 ? -35.217 -1.100 -3.101 1.00 16.19 99 GLY A N 1
ATOM 769 C CA . GLY A 1 99 ? -33.823 -0.676 -2.998 1.00 16.13 99 GLY A CA 1
ATOM 770 C C . GLY A 1 99 ? -33.189 -0.343 -4.335 1.00 16.12 99 GLY A C 1
ATOM 771 O O . GLY A 1 99 ? -32.440 0.629 -4.450 1.00 17.66 99 GLY A O 1
ATOM 772 N N . LEU A 1 100 ? -33.469 -1.144 -5.359 1.00 16.61 100 LEU A N 1
ATOM 773 C CA . LEU A 1 100 ? -32.927 -0.896 -6.690 1.00 15.96 100 LEU A CA 1
ATOM 774 C C . LEU A 1 100 ? -33.867 -0.101 -7.577 1.00 16.31 100 LEU A C 1
ATOM 775 O O . LEU A 1 100 ? -33.538 0.133 -8.744 1.00 18.34 100 LEU A O 1
ATOM 780 N N . SER A 1 101 ? -35.040 0.276 -7.075 1.00 16.39 101 SER A N 1
ATOM 781 C CA . SER A 1 101 ? -36.015 1.028 -7.865 1.00 17.50 101 SER A CA 1
ATOM 782 C C . SER A 1 101 ? -36.455 0.252 -9.106 1.00 19.19 101 SER A C 1
ATOM 783 O O . SER A 1 101 ? -36.502 0.786 -10.218 1.00 20.45 101 SER A O 1
ATOM 786 N N . LEU A 1 102 ? -36.817 -1.012 -8.903 1.00 16.37 102 LEU A N 1
ATOM 787 C CA . LEU A 1 102 ? -37.196 -1.902 -9.993 1.00 14.32 102 LEU A CA 1
ATOM 788 C C . LEU A 1 102 ? -38.680 -2.252 -9.936 1.00 16.63 102 LEU A C 1
ATOM 789 O O . LEU A 1 102 ? -39.264 -2.409 -8.856 1.00 19.99 102 LEU A O 1
ATOM 794 N N . ASP A 1 103 ? -39.278 -2.401 -11.120 1.00 16.10 103 ASP A N 1
ATOM 795 C CA . ASP A 1 103 ? -40.590 -3.023 -11.244 1.00 18.29 103 ASP A CA 1
ATOM 796 C C . ASP A 1 103 ? -40.512 -4.523 -11.494 1.00 17.04 103 ASP A C 1
ATOM 797 O O . ASP A 1 103 ? -41.489 -5.231 -11.219 1.00 18.02 103 ASP A O 1
ATOM 802 N N . TYR A 1 104 ? -39.398 -5.027 -12.034 1.00 15.79 104 TYR A N 1
ATOM 803 C CA . TYR A 1 104 ? -39.275 -6.462 -12.247 1.00 13.74 104 TYR A CA 1
ATOM 804 C C . TYR A 1 104 ? -37.812 -6.873 -12.175 1.00 13.35 104 TYR A C 1
ATOM 805 O O . TYR A 1 104 ? -36.903 -6.063 -12.390 1.00 14.72 104 TYR A O 1
ATOM 814 N N . LEU A 1 105 ? -37.604 -8.148 -11.854 1.00 12.44 105 LEU A N 1
ATOM 815 C CA . LEU A 1 105 ? -36.312 -8.809 -11.946 1.00 11.94 105 LEU A CA 1
ATOM 816 C C . LEU A 1 105 ? -36.345 -9.771 -13.128 1.00 13.59 105 LEU A C 1
ATOM 817 O O . LEU A 1 105 ? -37.355 -10.440 -13.361 1.00 14.57 105 LEU A O 1
ATOM 822 N N . ASP A 1 106 ? -35.233 -9.862 -13.863 1.00 11.07 106 ASP A N 1
ATOM 823 C CA . ASP A 1 106 ? -35.147 -10.875 -14.915 1.00 11.50 106 ASP A CA 1
ATOM 824 C C . ASP A 1 106 ? -34.972 -12.281 -14.355 1.00 11.36 106 ASP A C 1
ATOM 825 O O . ASP A 1 106 ? -35.441 -13.252 -14.965 1.00 12.95 106 ASP A O 1
ATOM 830 N N . LEU A 1 107 ? -34.316 -12.419 -13.207 1.00 11.33 107 LEU A N 1
ATOM 831 C CA . LEU A 1 107 ? -34.027 -13.739 -12.671 1.00 11.98 107 LEU A CA 1
ATOM 832 C C . LEU A 1 107 ? -33.845 -13.618 -11.168 1.00 11.02 107 LEU A C 1
ATOM 833 O O . LEU A 1 107 ? -33.228 -12.657 -10.678 1.00 11.83 107 LEU A O 1
ATOM 838 N N . LEU A 1 108 ? -34.367 -14.606 -10.452 1.00 10.66 108 LEU A N 1
ATOM 839 C CA . LEU A 1 108 ? -34.099 -14.797 -9.034 1.00 11.20 108 LEU A CA 1
ATOM 840 C C . LEU A 1 108 ? -33.331 -16.106 -8.930 1.00 10.85 108 LEU A C 1
ATOM 841 O O . LEU A 1 108 ? -33.845 -17.150 -9.333 1.00 12.18 108 LEU A O 1
ATOM 846 N N . LEU A 1 109 ? -32.098 -16.062 -8.407 1.00 10.26 109 LEU A N 1
ATOM 847 C CA . LEU A 1 109 ? -31.199 -17.220 -8.438 1.00 10.04 109 LEU A CA 1
ATOM 848 C C . LEU A 1 109 ? -31.054 -17.775 -7.024 1.00 9.50 109 LEU A C 1
ATOM 849 O O . LEU A 1 109 ? -30.449 -17.124 -6.167 1.00 10.55 109 LEU A O 1
ATOM 854 N N . ILE A 1 110 ? -31.667 -18.940 -6.784 1.00 10.36 110 ILE A N 1
ATOM 855 C CA . ILE A 1 110 ? -31.670 -19.594 -5.480 1.00 9.80 110 ILE A CA 1
ATOM 856 C C . ILE A 1 110 ? -30.790 -20.845 -5.533 1.00 10.53 110 ILE A C 1
ATOM 857 O O . ILE A 1 110 ? -30.365 -21.290 -6.600 1.00 12.14 110 ILE A O 1
ATOM 862 N N . ASN A 1 111 ? -30.546 -21.433 -4.361 1.00 10.45 111 ASN A N 1
ATOM 863 C CA . ASN A 1 111 ? -29.775 -22.668 -4.262 1.00 10.36 111 ASN A CA 1
ATOM 864 C C . ASN A 1 111 ? -30.672 -23.883 -4.493 1.00 10.30 111 ASN A C 1
ATOM 865 O O . ASN A 1 111 ? -31.898 -23.802 -4.417 1.00 10.98 111 ASN A O 1
ATOM 870 N N . ASP A 1 112 ? -30.047 -25.023 -4.770 1.00 10.11 112 ASP A N 1
ATOM 871 C CA . ASP A 1 112 ? -30.811 -26.246 -5.047 1.00 10.90 112 ASP A CA 1
ATOM 872 C C . ASP A 1 112 ? -31.421 -26.774 -3.756 1.00 10.72 112 ASP A C 1
ATOM 873 O O . ASP A 1 112 ? -30.670 -27.107 -2.830 1.00 11.71 112 ASP A O 1
ATOM 878 N N . PRO A 1 113 ? -32.743 -26.893 -3.654 1.00 11.31 113 PRO A N 1
ATOM 879 C CA . PRO A 1 113 ? -33.359 -27.459 -2.444 1.00 11.43 113 PRO A CA 1
ATOM 880 C C . PRO A 1 113 ? -33.204 -28.966 -2.314 1.00 13.46 113 PRO A C 1
ATOM 881 O O . PRO A 1 113 ? -33.694 -29.535 -1.327 1.00 13.96 113 PRO A O 1
ATOM 885 N N . GLN A 1 114 ? -32.526 -29.624 -3.260 1.00 13.09 114 GLN A N 1
ATOM 886 C CA . GLN A 1 114 ? -32.234 -31.058 -3.157 1.00 12.56 114 GLN A CA 1
ATOM 887 C C . GLN A 1 114 ? -33.521 -31.872 -3.153 1.00 15.45 114 GLN A C 1
ATOM 888 O O . GLN A 1 114 ? -33.623 -32.918 -2.506 1.00 19.66 114 GLN A O 1
ATOM 894 N N . SER A 1 115 ? -34.506 -31.388 -3.898 1.00 14.58 115 SER A N 1
ATOM 895 C CA . SER A 1 115 ? -35.812 -32.015 -3.995 1.00 16.33 115 SER A CA 1
ATOM 896 C C . SER A 1 115 ? -36.472 -31.499 -5.260 1.00 15.51 115 SER A C 1
ATOM 897 O O . SER A 1 115 ? -35.984 -30.568 -5.907 1.00 17.06 115 SER A O 1
ATOM 900 N N . ALA A 1 116 ? -37.602 -32.111 -5.601 1.00 16.50 116 ALA A N 1
ATOM 901 C CA . ALA A 1 116 ? -38.375 -31.625 -6.732 1.00 16.49 116 ALA A CA 1
ATOM 902 C C . ALA A 1 116 ? -39.191 -30.396 -6.381 1.00 20.27 116 ALA A C 1
ATOM 903 O O . ALA A 1 116 ? -39.590 -29.656 -7.288 1.00 23.24 116 ALA A O 1
ATOM 905 N N . SER A 1 117 ? -39.419 -30.146 -5.097 1.00 20.40 117 SER A N 1
ATOM 906 C CA . SER A 1 117 ? -40.340 -29.120 -4.637 1.00 21.34 117 SER A CA 1
ATOM 907 C C . SER A 1 117 ? -39.589 -28.002 -3.927 1.00 19.60 117 SER A C 1
ATOM 908 O O . SER A 1 117 ? -38.550 -28.224 -3.295 1.00 21.67 117 SER A O 1
ATOM 911 N N . LEU A 1 118 ? -40.155 -26.805 -4.015 1.00 19.92 118 LEU A N 1
ATOM 912 C CA . LEU A 1 118 ? -39.802 -25.606 -3.283 1.00 18.75 118 LEU A CA 1
ATOM 913 C C . LEU A 1 118 ? -40.684 -25.496 -2.052 1.00 19.33 118 LEU A C 1
ATOM 914 O O . LEU A 1 118 ? -41.774 -26.072 -2.010 1.00 20.00 118 LEU A O 1
ATOM 919 N N . PRO A 1 119 ? -40.265 -24.750 -1.030 1.00 17.89 119 PRO A N 1
ATOM 920 C CA . PRO A 1 119 ? -41.179 -24.480 0.090 1.00 18.26 119 PRO A CA 1
ATOM 921 C C . PRO A 1 119 ? -42.431 -23.771 -0.420 1.00 17.09 119 PRO A C 1
ATOM 922 O O . PRO A 1 119 ? -42.360 -22.896 -1.285 1.00 18.95 119 PRO A O 1
ATOM 926 N N . MET A 1 120 ? -43.586 -24.142 0.139 1.00 19.51 120 MET A N 1
ATOM 927 C CA . MET A 1 120 ? -44.865 -23.746 -0.452 1.00 19.60 120 MET A CA 1
ATOM 928 C C . MET A 1 120 ? -45.083 -22.239 -0.419 1.00 17.75 120 MET A C 1
ATOM 929 O O . MET A 1 120 ? -45.448 -21.634 -1.432 1.00 20.01 120 MET A O 1
ATOM 934 N N . ALA A 1 121 ? -44.952 -21.622 0.753 1.00 17.69 121 ALA A N 1
ATOM 935 C CA . ALA A 1 121 ? -45.265 -20.200 0.848 1.00 17.79 121 ALA A CA 1
ATOM 936 C C . ALA A 1 121 ? -44.355 -19.393 -0.062 1.00 18.40 121 ALA A C 1
ATOM 937 O O . ALA A 1 121 ? -44.800 -18.457 -0.740 1.00 19.53 121 ALA A O 1
ATOM 939 N N . PHE A 1 122 ? -43.077 -19.772 -0.112 1.00 18.37 122 PHE A N 1
ATOM 940 C CA . PHE A 1 122 ? -42.131 -19.102 -0.994 1.00 15.96 122 PHE A CA 1
ATOM 941 C C . PHE A 1 122 ? -42.547 -19.256 -2.451 1.00 16.64 122 PHE A C 1
ATOM 942 O O . PHE A 1 122 ? -42.575 -18.279 -3.211 1.00 16.74 122 PHE A O 1
ATOM 950 N N . GLU A 1 123 ? -42.880 -20.485 -2.860 1.00 14.53 123 GLU A N 1
ATOM 951 C CA . GLU A 1 123 ? -43.272 -20.703 -4.248 1.00 17.95 123 GLU A CA 1
ATOM 952 C C . GLU A 1 123 ? -44.521 -19.908 -4.607 1.00 15.97 123 GLU A C 1
ATOM 953 O O . GLU A 1 123 ? -44.603 -19.326 -5.695 1.00 16.22 123 GLU A O 1
ATOM 959 N N . SER A 1 124 ? -45.520 -19.892 -3.716 1.00 14.69 124 SER A N 1
ATOM 960 C CA . SER A 1 124 ? -46.718 -19.092 -3.963 1.00 14.54 124 SER A CA 1
ATOM 961 C C . SER A 1 124 ? -46.352 -17.635 -4.192 1.00 15.53 124 SER A C 1
ATOM 962 O O . SER A 1 124 ? -46.913 -16.976 -5.074 1.00 17.18 124 SER A O 1
ATOM 965 N N . GLY A 1 125 ? -45.425 -17.108 -3.386 1.00 15.90 125 GLY A N 1
ATOM 966 C CA . GLY A 1 125 ? -44.981 -15.740 -3.581 1.00 16.21 125 GLY A CA 1
ATOM 967 C C . GLY A 1 125 ? -44.315 -15.534 -4.927 1.00 15.15 125 GLY A C 1
ATOM 968 O O . GLY A 1 125 ? -44.549 -14.523 -5.593 1.00 17.53 125 GLY A O 1
ATOM 969 N N . LEU A 1 126 ? -43.475 -16.489 -5.346 1.00 16.92 126 LEU A N 1
ATOM 970 C CA . LEU A 1 126 ? -42.862 -16.388 -6.671 1.00 14.84 126 LEU A CA 1
ATOM 971 C C . LEU A 1 126 ? -43.920 -16.411 -7.766 1.00 15.35 126 LEU A C 1
ATOM 972 O O . LEU A 1 126 ? -43.821 -15.674 -8.757 1.00 15.21 126 LEU A O 1
ATOM 977 N N . GLN A 1 127 ? -44.926 -17.276 -7.619 1.00 15.80 127 GLN A N 1
ATOM 978 C CA . GLN A 1 127 ? -45.998 -17.333 -8.606 1.00 18.30 127 GLN A CA 1
ATOM 979 C C . GLN A 1 127 ? -46.756 -16.014 -8.654 1.00 17.23 127 GLN A C 1
ATOM 980 O O . GLN A 1 127 ? -47.126 -15.545 -9.735 1.00 18.96 127 GLN A O 1
ATOM 986 N N . ASP A 1 128 ? -46.956 -15.374 -7.498 1.00 16.76 128 ASP A N 1
ATOM 987 C CA . ASP A 1 128 ? -47.587 -14.056 -7.493 1.00 16.99 128 ASP A CA 1
ATOM 988 C C . ASP A 1 128 ? -46.734 -13.040 -8.237 1.00 18.64 128 ASP A C 1
ATOM 989 O O . ASP A 1 128 ? -47.255 -12.238 -9.017 1.00 18.41 128 ASP A O 1
ATOM 994 N N . LEU A 1 129 ? -45.420 -13.038 -7.988 1.00 17.14 129 LEU A N 1
ATOM 995 C CA . LEU A 1 129 ? -44.545 -12.096 -8.678 1.00 16.62 129 LEU A CA 1
ATOM 996 C C . LEU A 1 129 ? -44.559 -12.340 -10.181 1.00 17.94 129 LEU A C 1
ATOM 997 O O . LEU A 1 129 ? -44.576 -11.393 -10.976 1.00 20.09 129 LEU A O 1
ATOM 1002 N N . GLN A 1 130 ? -44.535 -13.606 -10.594 1.00 17.61 130 GLN A N 1
ATOM 1003 C CA . GLN A 1 130 ? -44.517 -13.908 -12.020 1.00 21.54 130 GLN A CA 1
ATOM 1004 C C . GLN A 1 130 ? -45.818 -13.474 -12.686 1.00 22.01 130 GLN A C 1
ATOM 1005 O O . GLN A 1 130 ? -45.799 -12.865 -13.765 1.00 23.29 130 GLN A O 1
ATOM 1011 N N . LYS A 1 131 ? -46.956 -13.764 -12.048 1.00 23.93 131 LYS A N 1
ATOM 1012 C CA . LYS A 1 131 ? -48.243 -13.358 -12.601 1.00 22.95 131 LYS A CA 1
ATOM 1013 C C . LYS A 1 131 ? -48.380 -11.843 -12.644 1.00 24.74 131 LYS A C 1
ATOM 1014 O O . LYS A 1 131 ? -49.047 -11.308 -13.539 1.00 27.58 131 LYS A O 1
ATOM 1020 N N . GLY A 1 132 ? -47.771 -11.142 -11.689 1.00 22.32 132 GLY A N 1
ATOM 1021 C CA . GLY A 1 132 ? -47.717 -9.697 -11.669 1.00 22.99 132 GLY A CA 1
ATOM 1022 C C . GLY A 1 132 ? -46.667 -9.081 -12.568 1.00 22.72 132 GLY A C 1
ATOM 1023 O O . GLY A 1 132 ? -46.506 -7.856 -12.579 1.00 25.16 132 GLY A O 1
ATOM 1024 N N . ARG A 1 133 ? -45.945 -9.902 -13.331 1.00 21.32 133 ARG A N 1
ATOM 1025 C CA . ARG A 1 133 ? -44.897 -9.427 -14.234 1.00 21.78 133 ARG A CA 1
ATOM 1026 C C . ARG A 1 133 ? -43.752 -8.757 -13.484 1.00 19.35 133 ARG A C 1
ATOM 1027 O O . ARG A 1 133 ? -43.040 -7.914 -14.035 1.00 21.75 133 ARG A O 1
ATOM 1035 N N . ALA A 1 134 ? -43.557 -9.131 -12.220 1.00 16.97 134 ALA A N 1
ATOM 1036 C CA . ALA A 1 134 ? -42.441 -8.621 -11.435 1.00 15.21 134 ALA A CA 1
ATOM 1037 C C . ALA A 1 134 ? -41.243 -9.559 -11.430 1.00 14.67 134 ALA A C 1
ATOM 1038 O O . ALA A 1 134 ? -40.177 -9.173 -10.941 1.00 15.73 134 ALA A O 1
ATOM 1040 N N . LEU A 1 135 ? -41.386 -10.774 -11.956 1.00 15.12 135 LEU A N 1
ATOM 1041 C CA . LEU A 1 135 ? -40.283 -11.735 -11.960 1.00 14.61 135 LEU A CA 1
ATOM 1042 C C . LEU A 1 135 ? -40.371 -12.549 -13.240 1.00 14.46 135 LEU A C 1
ATOM 1043 O O . LEU A 1 135 ? -41.394 -13.187 -13.490 1.00 16.82 135 LEU A O 1
ATOM 1048 N N . ARG A 1 136 ? -39.313 -12.521 -14.052 1.00 14.01 136 ARG A N 1
ATOM 1049 C CA . ARG A 1 136 ? -39.363 -13.227 -15.330 1.00 14.69 136 ARG A CA 1
ATOM 1050 C C . ARG A 1 136 ? -39.003 -14.701 -15.209 1.00 14.28 136 ARG A C 1
ATOM 1051 O O . ARG A 1 136 ? -39.419 -15.500 -16.049 1.00 20.34 136 ARG A O 1
ATOM 1059 N N . GLY A 1 137 ? -38.226 -15.093 -14.213 1.00 13.78 137 GLY A N 1
ATOM 1060 C CA . GLY A 1 137 ? -37.847 -16.490 -14.116 1.00 14.01 137 GLY A CA 1
ATOM 1061 C C . GLY A 1 137 ? -37.065 -16.767 -12.850 1.00 12.39 137 GLY A C 1
ATOM 1062 O O . GLY A 1 137 ? -36.556 -15.852 -12.188 1.00 12.57 137 GLY A O 1
ATOM 1063 N N . LEU A 1 138 ? -37.017 -18.052 -12.510 1.00 13.59 138 LEU A N 1
ATOM 1064 C CA . LEU A 1 138 ? -36.270 -18.569 -11.378 1.00 13.00 138 LEU A CA 1
ATOM 1065 C C . LEU A 1 138 ? -35.054 -19.328 -11.891 1.00 12.00 138 LEU A C 1
ATOM 1066 O O . LEU A 1 138 ? -35.135 -20.051 -12.887 1.00 13.29 138 LEU A O 1
ATOM 1071 N N . GLY A 1 139 ? -33.931 -19.191 -11.192 1.00 11.61 139 GLY A N 1
ATOM 1072 C CA . GLY A 1 139 ? -32.731 -19.938 -11.515 1.00 11.59 139 GLY A CA 1
ATOM 1073 C C . GLY A 1 139 ? -32.312 -20.760 -10.320 1.00 10.86 139 GLY A C 1
ATOM 1074 O O . GLY A 1 139 ? -32.590 -20.406 -9.172 1.00 11.74 139 GLY A O 1
ATOM 1075 N N . VAL A 1 140 ? -31.645 -21.880 -10.587 1.00 10.36 140 VAL A N 1
ATOM 1076 C CA . VAL A 1 140 ? -31.190 -22.782 -9.533 1.00 10.47 140 VAL A CA 1
ATOM 1077 C C . VAL A 1 140 ? -29.674 -22.905 -9.595 1.00 10.59 140 VAL A C 1
ATOM 1078 O O . VAL A 1 140 ? -29.119 -23.377 -10.598 1.00 10.97 140 VAL A O 1
ATOM 1082 N N . ALA A 1 141 ? -29.009 -22.515 -8.509 1.00 10.12 141 ALA A N 1
ATOM 1083 C CA . ALA A 1 141 ? -27.562 -22.646 -8.397 1.00 9.27 141 ALA A CA 1
ATOM 1084 C C . ALA A 1 141 ? -27.244 -24.008 -7.785 1.00 9.75 141 ALA A C 1
ATOM 1085 O O . ALA A 1 141 ? -27.738 -24.339 -6.704 1.00 10.62 141 ALA A O 1
ATOM 1087 N N . SER A 1 142 ? -26.448 -24.810 -8.483 1.00 10.35 142 SER A N 1
ATOM 1088 C CA . SER A 1 142 ? -26.199 -26.171 -8.034 1.00 10.50 142 SER A CA 1
ATOM 1089 C C . SER A 1 142 ? -24.739 -26.551 -8.257 1.00 9.81 142 SER A C 1
ATOM 1090 O O . SER A 1 142 ? -24.103 -26.118 -9.227 1.00 12.09 142 SER A O 1
ATOM 1093 N N . ARG A 1 143 ? -24.212 -27.386 -7.355 1.00 10.05 143 ARG A N 1
ATOM 1094 C CA . ARG A 1 143 ? -22.948 -28.077 -7.584 1.00 10.55 143 ARG A CA 1
ATOM 1095 C C . ARG A 1 143 ? -23.151 -29.587 -7.690 1.00 12.26 143 ARG A C 1
ATOM 1096 O O . ARG A 1 143 ? -22.244 -30.380 -7.408 1.00 12.45 143 ARG A O 1
ATOM 1104 N N . GLY A 1 144 ? -24.347 -29.994 -8.090 1.00 13.76 144 GLY A N 1
ATOM 1105 C CA . GLY A 1 144 ? -24.684 -31.388 -8.234 1.00 12.60 144 GLY A CA 1
ATOM 1106 C C . GLY A 1 144 ? -25.858 -31.528 -9.178 1.00 12.07 144 GLY A C 1
ATOM 1107 O O . GLY A 1 144 ? -26.299 -30.560 -9.802 1.00 14.89 144 GLY A O 1
ATOM 1108 N N . ASP A 1 145 ? -26.372 -32.748 -9.271 1.00 12.48 145 ASP A N 1
ATOM 1109 C CA . ASP A 1 145 ? -27.555 -32.973 -10.090 1.00 14.01 145 ASP A CA 1
ATOM 1110 C C . ASP A 1 145 ? -28.740 -32.225 -9.496 1.00 13.54 145 ASP A C 1
ATOM 1111 O O . ASP A 1 145 ? -28.907 -32.168 -8.278 1.00 16.12 145 ASP A O 1
ATOM 1116 N N . ILE A 1 146 ? -29.579 -31.670 -10.361 1.00 14.00 146 ILE A N 1
ATOM 1117 C CA . ILE A 1 146 ? -30.835 -31.053 -9.948 1.00 13.45 146 ILE A CA 1
ATOM 1118 C C . ILE A 1 146 ? -31.969 -32.017 -10.278 1.00 15.07 146 ILE A C 1
ATOM 1119 O O . ILE A 1 146 ? -31.956 -32.675 -11.328 1.00 17.52 146 ILE A O 1
ATOM 1124 N N . ASP A 1 147 ? -32.950 -32.111 -9.387 1.00 14.51 147 ASP A N 1
ATOM 1125 C CA . ASP A 1 147 ? -34.069 -33.012 -9.630 1.00 16.39 147 ASP A CA 1
ATOM 1126 C C . ASP A 1 147 ? -34.798 -32.586 -10.902 1.00 16.95 147 ASP A C 1
ATOM 1127 O O . ASP A 1 147 ? -35.149 -31.406 -11.042 1.00 16.14 147 ASP A O 1
ATOM 1132 N N . PRO A 1 148 ? -35.049 -33.503 -11.841 1.00 19.09 148 PRO A N 1
ATOM 1133 C CA . PRO A 1 148 ? -35.785 -33.127 -13.057 1.00 19.84 148 PRO A CA 1
ATOM 1134 C C . PRO A 1 148 ? -37.141 -32.525 -12.771 1.00 20.96 148 PRO A C 1
ATOM 1135 O O . PRO A 1 148 ? -37.623 -31.710 -13.569 1.00 22.14 148 PRO A O 1
ATOM 1139 N N . GLY A 1 149 ? -37.770 -32.903 -11.655 1.00 19.29 149 GLY A N 1
ATOM 1140 C CA . GLY A 1 149 ? -39.069 -32.349 -11.317 1.00 19.06 149 GLY A CA 1
ATOM 1141 C C . GLY A 1 149 ? -39.012 -30.890 -10.920 1.00 18.67 149 GLY A C 1
ATOM 1142 O O . GLY A 1 149 ? -39.978 -30.152 -11.133 1.00 21.45 149 GLY A O 1
ATOM 1143 N N . LEU A 1 150 ? -37.886 -30.445 -10.337 1.00 17.42 150 LEU A N 1
ATOM 1144 C CA . LEU A 1 150 ? -37.716 -29.019 -10.093 1.00 16.15 150 LEU A CA 1
ATOM 1145 C C . LEU A 1 150 ? -37.443 -28.277 -11.395 1.00 15.47 150 LEU A C 1
ATOM 1146 O O . LEU A 1 150 ? -37.982 -27.187 -11.622 1.00 15.71 150 LEU A O 1
ATOM 1151 N N . LEU A 1 151 ? -36.595 -28.844 -12.256 1.00 16.60 151 LEU A N 1
ATOM 1152 C CA . LEU A 1 151 ? -36.311 -28.190 -13.529 1.00 17.60 151 LEU A CA 1
ATOM 1153 C C . LEU A 1 151 ? -37.567 -28.052 -14.376 1.00 18.09 151 LEU A C 1
ATOM 1154 O O . LEU A 1 151 ? -37.680 -27.104 -15.158 1.00 21.69 151 LEU A O 1
ATOM 1159 N N . ALA A 1 152 ? -38.523 -28.970 -14.218 1.00 18.44 152 ALA A N 1
ATOM 1160 C CA . ALA A 1 152 ? -39.786 -28.928 -14.951 1.00 19.49 152 ALA A CA 1
ATOM 1161 C C . ALA A 1 152 ? -40.756 -27.877 -14.418 1.00 19.12 152 ALA A C 1
ATOM 1162 O O . ALA A 1 152 ? -41.786 -27.608 -15.062 1.00 20.63 152 ALA A O 1
ATOM 1164 N N . ASN A 1 153 ? -40.464 -27.297 -13.257 1.00 17.30 153 ASN A N 1
ATOM 1165 C CA . ASN A 1 153 ? -41.284 -26.221 -12.720 1.00 17.49 153 ASN A CA 1
ATOM 1166 C C . ASN A 1 153 ? -41.323 -25.057 -13.702 1.00 17.21 153 ASN A C 1
ATOM 1167 O O . ASN A 1 153 ? -40.281 -24.565 -14.145 1.00 17.14 153 ASN A O 1
ATOM 1172 N N . ASP A 1 154 ? -42.538 -24.600 -14.021 1.00 18.79 154 ASP A N 1
ATOM 1173 C CA . ASP A 1 154 ? -42.719 -23.567 -15.037 1.00 22.32 154 ASP A CA 1
ATOM 1174 C C . ASP A 1 154 ? -42.018 -22.255 -14.702 1.00 20.71 154 ASP A C 1
ATOM 1175 O O . ASP A 1 154 ? -41.863 -21.415 -15.594 1.00 23.13 154 ASP A O 1
ATOM 1180 N N . LEU A 1 155 ? -41.620 -22.045 -13.444 1.00 17.90 155 LEU A N 1
ATOM 1181 C CA . LEU A 1 155 ? -40.887 -20.835 -13.075 1.00 16.69 155 LEU A CA 1
ATOM 1182 C C . LEU A 1 155 ? -39.442 -20.858 -13.569 1.00 15.92 155 LEU A C 1
ATOM 1183 O O . LEU A 1 155 ? -38.841 -19.795 -13.766 1.00 16.18 155 LEU A O 1
ATOM 1188 N N . VAL A 1 156 ? -38.858 -22.038 -13.746 1.00 15.36 156 VAL A N 1
ATOM 1189 C CA . VAL A 1 156 ? -37.406 -22.163 -13.866 1.00 14.55 156 VAL A CA 1
ATOM 1190 C C . VAL A 1 156 ? -36.971 -21.894 -15.299 1.00 14.09 156 VAL A C 1
ATOM 1191 O O . VAL A 1 156 ? -37.432 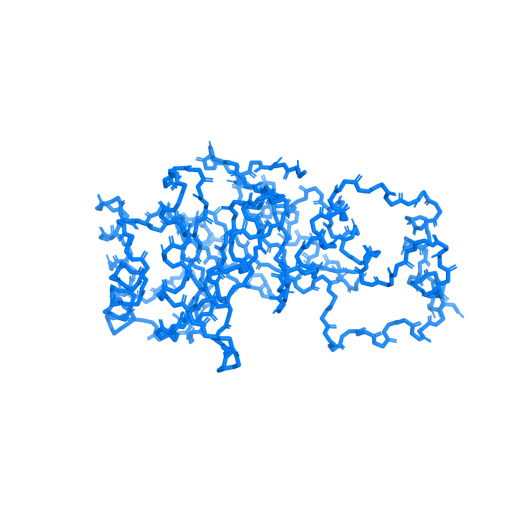-22.555 -16.239 1.00 17.72 156 VAL A O 1
ATOM 1195 N N . THR A 1 157 ? -36.037 -20.950 -15.462 1.00 14.03 157 THR A N 1
ATOM 1196 C CA . THR A 1 157 ? -35.476 -20.623 -16.768 1.00 11.78 157 THR A CA 1
ATOM 1197 C C . THR A 1 157 ? -33.974 -20.843 -16.847 1.00 12.42 157 THR A C 1
ATOM 1198 O O . THR A 1 157 ? -33.417 -20.798 -17.953 1.00 14.63 157 THR A O 1
ATOM 1202 N N . ALA A 1 158 ? -33.295 -21.053 -15.721 1.00 12.87 158 ALA A N 1
ATOM 1203 C CA . ALA A 1 158 ? -31.841 -21.026 -15.736 1.00 12.22 158 ALA A CA 1
ATOM 1204 C C . ALA A 1 158 ? -31.282 -21.864 -14.600 1.00 11.55 158 ALA A C 1
ATOM 1205 O O . ALA A 1 158 ? -31.964 -22.152 -13.611 1.00 11.70 158 ALA A O 1
ATOM 1207 N N . VAL A 1 159 ? -30.014 -22.240 -14.760 1.00 12.47 159 VAL A N 1
ATOM 1208 C CA . VAL A 1 159 ? -29.225 -22.867 -13.707 1.00 11.12 159 VAL A CA 1
ATOM 1209 C C . VAL A 1 159 ? -27.861 -22.185 -13.679 1.00 10.42 159 VAL A C 1
ATOM 1210 O O . VAL A 1 159 ? -27.429 -21.572 -14.657 1.00 12.52 159 VAL A O 1
ATOM 1214 N N . SER A 1 160 ? -27.166 -22.306 -12.554 1.00 10.79 160 SER A N 1
ATOM 1215 C CA . SER A 1 160 ? -25.787 -21.831 -12.488 1.00 9.31 160 SER A CA 1
ATOM 1216 C C . SER A 1 160 ? -24.883 -22.936 -11.955 1.00 9.45 160 SER A C 1
ATOM 1217 O O . SER A 1 160 ? -25.307 -23.779 -11.165 1.00 12.16 160 SER A O 1
ATOM 1220 N N . SER A 1 161 ? -23.616 -22.910 -12.371 1.00 10.36 161 SER A N 1
ATOM 1221 C CA . SER A 1 161 ? -22.667 -23.960 -12.045 1.00 10.74 161 SER A CA 1
ATOM 1222 C C . SER A 1 161 ? -21.271 -23.377 -12.084 1.00 10.78 161 SER A C 1
ATOM 1223 O O . SER A 1 161 ? -20.981 -22.526 -12.930 1.00 10.84 161 SER A O 1
ATOM 1226 N N . PRO A 1 162 ? -20.368 -23.858 -11.235 1.00 10.02 162 PRO A N 1
ATOM 1227 C CA . PRO A 1 162 ? -18.948 -23.592 -11.481 1.00 9.65 162 PRO A CA 1
ATOM 1228 C C . PRO A 1 162 ? -18.569 -24.140 -12.843 1.00 10.40 162 PRO A C 1
ATOM 1229 O O . PRO A 1 162 ? -19.100 -25.162 -13.301 1.00 11.43 162 PRO A O 1
ATOM 1233 N N . TYR A 1 163 ? -17.625 -23.458 -13.488 1.00 10.54 163 TYR A N 1
ATOM 1234 C CA . TYR A 1 163 ? -17.035 -23.977 -14.719 1.00 10.34 163 TYR A CA 1
ATOM 1235 C C . TYR A 1 163 ? -15.644 -23.392 -14.873 1.00 10.14 163 TYR A C 1
ATOM 1236 O O . TYR A 1 163 ? -15.490 -22.166 -14.971 1.00 11.02 163 TYR A O 1
ATOM 1245 N N . ASN A 1 164 ? -14.636 -24.255 -14.912 1.00 11.32 164 ASN A N 1
ATOM 1246 C CA . ASN A 1 164 ? -13.271 -23.777 -15.078 1.00 11.61 164 ASN A CA 1
ATOM 1247 C C . ASN A 1 164 ? -12.417 -24.919 -15.624 1.00 13.88 164 ASN A C 1
ATOM 1248 O O . ASN A 1 164 ? -12.914 -26.012 -15.907 1.00 13.40 164 ASN A O 1
ATOM 1253 N N . LEU A 1 165 ? -11.121 -24.639 -15.795 1.00 17.44 165 LEU A N 1
ATOM 1254 C CA . LEU A 1 165 ? -10.180 -25.642 -16.295 1.00 18.24 165 LEU A CA 1
ATOM 1255 C C . LEU A 1 165 ? -10.275 -26.962 -15.551 1.00 17.91 165 LEU A C 1
ATOM 1256 O O . LEU A 1 165 ? -9.989 -28.022 -16.131 1.00 24.13 165 LEU A O 1
ATOM 1261 N N . SER A 1 166 ? -10.579 -26.919 -14.259 1.00 19.01 166 SER A N 1
ATOM 1262 C CA . SER A 1 166 ? -10.564 -28.117 -13.430 1.00 19.89 166 SER A CA 1
ATOM 1263 C C . SER A 1 166 ? -11.910 -28.812 -13.349 1.00 21.05 166 SER A C 1
ATOM 1264 O O . SER A 1 166 ? -12.018 -29.832 -12.659 1.00 22.30 166 SER A O 1
ATOM 1267 N N . SER A 1 167 ? -12.932 -28.310 -14.035 1.00 15.77 167 SER A N 1
ATOM 1268 C CA . SER A 1 167 ? -14.223 -28.977 -13.981 1.00 15.38 167 SER A CA 1
ATOM 1269 C C . SER A 1 167 ? -14.085 -30.411 -14.461 1.00 15.46 167 SER A C 1
ATOM 1270 O O . SER A 1 167 ? -13.466 -30.677 -15.497 1.00 16.90 167 SER A O 1
ATOM 1273 N N . GLY A 1 168 ? -14.657 -31.336 -13.688 1.00 16.28 168 GLY A N 1
ATOM 1274 C CA . GLY A 1 168 ? -14.653 -32.735 -14.046 1.00 17.35 168 GLY A CA 1
ATOM 1275 C C . GLY A 1 168 ? -15.822 -33.117 -14.935 1.00 17.90 168 GLY A C 1
ATOM 1276 O O . GLY A 1 168 ? -16.643 -32.290 -15.336 1.00 16.25 168 GLY A O 1
ATOM 1277 N N . TRP A 1 169 ? -15.892 -34.419 -15.227 1.00 17.95 169 TRP A N 1
ATOM 1278 C CA . TRP A 1 169 ? -16.854 -34.912 -16.205 1.00 18.38 169 TRP A CA 1
ATOM 1279 C C . TRP A 1 169 ? -18.294 -34.654 -15.775 1.00 17.69 169 TRP A C 1
ATOM 1280 O O . TRP A 1 169 ? -19.135 -34.299 -16.609 1.00 18.31 169 TRP A O 1
ATOM 1291 N N . ALA A 1 170 ? -18.608 -34.834 -14.483 1.00 15.39 170 ALA A N 1
ATOM 1292 C CA . ALA A 1 170 ? -20.002 -34.719 -14.058 1.00 15.09 170 ALA A CA 1
ATOM 1293 C C . ALA A 1 170 ? -20.492 -33.283 -14.185 1.00 15.34 170 ALA A C 1
ATOM 1294 O O . ALA A 1 170 ? -21.613 -33.042 -14.652 1.00 15.99 170 ALA A O 1
ATOM 1296 N N . GLU A 1 171 ? -19.663 -32.323 -13.775 1.00 14.93 171 GLU A N 1
ATOM 1297 C CA . GLU A 1 171 ? -20.017 -30.910 -13.902 1.00 15.15 171 GLU A CA 1
ATOM 1298 C C . GLU A 1 171 ? -20.221 -30.526 -15.365 1.00 16.17 171 GLU A C 1
ATOM 1299 O O . GLU A 1 171 ? -21.181 -29.825 -15.707 1.00 15.60 171 GLU A O 1
ATOM 1305 N N . ARG A 1 172 ? -19.335 -30.985 -16.247 1.00 15.96 172 ARG A N 1
ATOM 1306 C CA . ARG A 1 172 ? -19.488 -30.680 -17.668 1.00 15.07 172 ARG A CA 1
ATOM 1307 C C . ARG A 1 172 ? -20.740 -31.332 -18.232 1.00 16.85 172 ARG A C 1
ATOM 1308 O O . ARG A 1 172 ? -21.451 -30.730 -19.052 1.00 17.03 172 ARG A O 1
ATOM 1316 N N . HIS A 1 173 ? -21.014 -32.571 -17.821 1.00 17.55 173 HIS A N 1
ATOM 1317 C CA . HIS A 1 173 ? -22.207 -33.256 -18.300 1.00 19.03 173 HIS A CA 1
ATOM 1318 C C . HIS A 1 173 ? -23.465 -32.500 -17.901 1.00 19.23 173 HIS A C 1
ATOM 1319 O O . HIS A 1 173 ? -24.380 -32.332 -18.712 1.00 19.87 173 HIS A O 1
ATOM 1326 N N . ARG A 1 174 ? -23.533 -32.047 -16.650 1.00 16.99 174 ARG A N 1
ATOM 1327 C CA . ARG A 1 174 ? -24.733 -31.360 -16.189 1.00 17.32 174 ARG A CA 1
ATOM 1328 C C . ARG A 1 174 ? -24.956 -30.065 -16.957 1.00 15.16 174 ARG A C 1
ATOM 1329 O O . ARG A 1 174 ? -26.095 -29.725 -17.285 1.00 16.20 174 ARG A O 1
ATOM 1337 N N . ILE A 1 175 ? -23.879 -29.326 -17.235 1.00 15.77 175 ILE A N 1
ATOM 1338 C CA . ILE A 1 175 ? -23.988 -28.065 -17.964 1.00 15.56 175 ILE A CA 1
ATOM 1339 C C . ILE A 1 175 ? -24.473 -28.312 -19.383 1.00 16.26 175 ILE A C 1
ATOM 1340 O O . ILE A 1 175 ? -25.380 -27.627 -19.875 1.00 16.03 175 ILE A O 1
ATOM 1345 N N . ARG A 1 176 ? -23.884 -29.305 -20.060 1.00 16.14 176 ARG A N 1
ATOM 1346 C CA . ARG A 1 176 ? -24.288 -29.610 -21.428 1.00 18.46 176 ARG A CA 1
ATOM 1347 C C . ARG A 1 176 ? -25.740 -30.0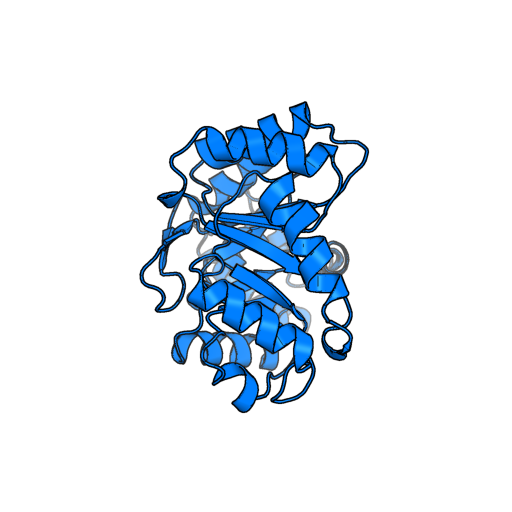50 -21.479 1.00 17.34 176 ARG A C 1
ATOM 1348 O O . ARG A 1 176 ? -26.497 -29.618 -22.355 1.00 19.68 176 ARG A O 1
ATOM 1356 N N . GLN A 1 177 ? -26.152 -30.902 -20.538 1.00 17.02 177 GLN A N 1
ATOM 1357 C CA . GLN A 1 177 ? -27.533 -31.371 -20.524 1.00 19.07 177 GLN A CA 1
ATOM 1358 C C . GLN A 1 177 ? -28.513 -30.231 -20.269 1.00 17.99 177 GLN A C 1
ATOM 1359 O O . GLN A 1 177 ? -29.556 -30.144 -20.928 1.00 20.01 177 GLN A O 1
ATOM 1365 N N . ALA A 1 178 ? -28.214 -29.356 -19.305 1.00 17.03 178 ALA A N 1
ATOM 1366 C CA . ALA A 1 178 ? -29.094 -28.215 -19.060 1.00 16.30 178 ALA A CA 1
ATOM 1367 C C . ALA A 1 178 ? -29.239 -27.361 -20.311 1.00 17.00 178 ALA A C 1
ATOM 1368 O O . ALA A 1 178 ? -30.352 -26.986 -20.703 1.00 16.97 178 ALA A O 1
ATOM 1370 N N . SER A 1 179 ? -28.118 -27.051 -20.960 1.00 15.41 179 SER A N 1
ATOM 1371 C CA . SER A 1 179 ? -28.162 -26.210 -22.152 1.00 17.78 179 SER A CA 1
ATOM 1372 C C . SER A 1 179 ? -28.947 -26.888 -23.264 1.00 17.09 179 SER A C 1
ATOM 1373 O O . SER A 1 179 ? -29.758 -26.246 -23.942 1.00 20.56 179 SER A O 1
ATOM 1376 N N . GLN A 1 180 ? -28.742 -28.195 -23.446 1.00 19.25 180 GLN A N 1
ATOM 1377 C CA . GLN A 1 180 ? -29.464 -28.928 -24.480 1.00 21.94 180 GLN A CA 1
ATOM 1378 C C . GLN A 1 180 ? -30.955 -29.003 -24.191 1.00 23.10 180 GLN A C 1
ATOM 1379 O O . GLN A 1 180 ? -31.749 -29.186 -25.119 1.00 26.06 180 GLN A O 1
ATOM 1385 N N . ASN A 1 181 ? -31.352 -28.856 -22.928 1.00 20.39 181 ASN A N 1
ATOM 1386 C CA . ASN A 1 181 ? -32.758 -28.841 -22.553 1.00 23.90 181 ASN A CA 1
ATOM 1387 C C . ASN A 1 181 ? -33.306 -27.424 -22.459 1.00 23.54 181 ASN A C 1
ATOM 1388 O O . ASN A 1 181 ? -34.372 -27.208 -21.868 1.00 23.56 181 ASN A O 1
ATOM 1393 N N . ASN A 1 182 ? -32.583 -26.453 -23.018 1.00 21.35 182 ASN A N 1
ATOM 1394 C CA . ASN A 1 182 ? -33.041 -25.080 -23.194 1.00 21.67 182 ASN A CA 1
ATOM 1395 C C . ASN A 1 182 ? -33.023 -24.245 -21.924 1.00 21.21 182 ASN A C 1
ATOM 1396 O O . ASN A 1 182 ? -33.651 -23.188 -21.880 1.00 22.47 182 ASN A O 1
ATOM 1401 N N . PHE A 1 183 ? -32.306 -24.671 -20.892 1.00 17.74 183 PHE A N 1
ATOM 1402 C CA . PHE A 1 183 ? -32.059 -23.801 -19.757 1.00 14.70 183 PHE A CA 1
ATOM 1403 C C . PHE A 1 183 ? -30.854 -22.928 -20.063 1.00 16.27 183 PHE A C 1
ATOM 1404 O O . PHE A 1 183 ? -29.889 -23.379 -20.686 1.00 18.93 183 PHE A O 1
ATOM 1412 N N . ALA A 1 184 ? -30.923 -21.668 -19.645 1.00 14.24 184 ALA A N 1
ATOM 1413 C CA . ALA A 1 184 ? -29.726 -20.842 -19.642 1.00 12.51 184 ALA A CA 1
ATOM 1414 C C . ALA A 1 184 ? -28.801 -21.333 -18.544 1.00 12.21 184 ALA A C 1
ATOM 1415 O O . ALA A 1 184 ? -29.253 -21.679 -17.454 1.00 14.84 184 ALA A O 1
ATOM 1417 N N . VAL A 1 185 ? -27.504 -21.374 -18.826 1.00 11.17 185 VAL A N 1
ATOM 1418 C CA . VAL A 1 185 ? -26.516 -21.767 -17.823 1.00 12.94 185 VAL A CA 1
ATOM 1419 C C . VAL A 1 185 ? -25.600 -20.583 -17.555 1.00 12.17 185 VAL A C 1
ATOM 1420 O O . VAL A 1 185 ? -24.984 -20.045 -18.480 1.00 12.97 185 VAL A O 1
ATOM 1424 N N . ILE A 1 186 ? -25.508 -20.183 -16.292 1.00 11.23 186 ILE A N 1
ATOM 1425 C CA . ILE A 1 186 ? -24.598 -19.122 -15.860 1.00 10.71 186 ILE A CA 1
ATOM 1426 C C . ILE A 1 186 ? -23.361 -19.782 -15.273 1.00 10.96 186 ILE A C 1
ATOM 1427 O O . ILE A 1 186 ? -23.465 -20.545 -14.308 1.00 12.95 186 ILE A O 1
ATOM 1432 N N . GLY A 1 187 ? -22.187 -19.490 -15.837 1.00 9.48 187 GLY A N 1
ATOM 1433 C CA . GLY A 1 187 ? -20.946 -20.035 -15.297 1.00 9.41 187 GLY A CA 1
ATOM 1434 C C . GLY A 1 187 ? -20.435 -19.224 -14.112 1.00 9.96 187 GLY A C 1
ATOM 1435 O O . GLY A 1 187 ? -20.465 -17.991 -14.109 1.00 11.47 187 GLY A O 1
ATOM 1436 N N . GLU A 1 188 ? -19.905 -19.935 -13.118 1.00 10.01 188 GLU A N 1
ATOM 1437 C CA . GLU A 1 188 ? -19.308 -19.311 -11.943 1.00 9.64 188 GLU A CA 1
ATOM 1438 C C . GLU A 1 188 ? -17.874 -19.799 -11.790 1.00 9.01 188 GLU A C 1
ATOM 1439 O O . GLU A 1 188 ? -17.477 -20.804 -12.378 1.00 10.85 188 GLU A O 1
ATOM 1445 N N . ASP A 1 189 ? -17.097 -19.096 -10.960 1.00 9.54 189 ASP A N 1
ATOM 1446 C CA . ASP A 1 189 ? -15.792 -19.587 -10.501 1.00 10.86 189 ASP A CA 1
ATOM 1447 C C . ASP A 1 189 ? -14.848 -19.954 -11.648 1.00 9.74 189 ASP A C 1
ATOM 1448 O O . ASP A 1 189 ? -14.213 -21.008 -11.644 1.00 10.99 189 ASP A O 1
ATOM 1453 N N . PHE A 1 190 ? -14.718 -19.063 -12.638 1.00 9.68 190 PHE A N 1
ATOM 1454 C CA . PHE A 1 190 ? -13.774 -19.356 -13.720 1.00 9.66 190 PHE A CA 1
ATOM 1455 C C . PHE A 1 190 ? -12.331 -19.432 -13.221 1.00 9.52 190 PHE A C 1
ATOM 1456 O O . PHE A 1 190 ? -11.496 -20.108 -13.834 1.00 11.46 190 PHE A O 1
ATOM 1464 N N . TRP A 1 191 ? -12.001 -18.725 -12.128 1.00 9.82 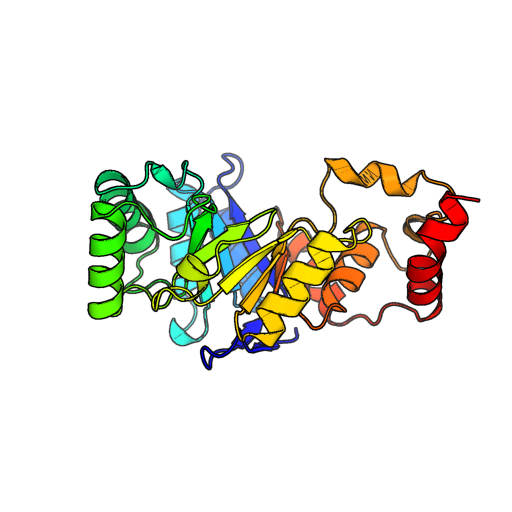191 TRP A N 1
ATOM 1465 C CA . TRP A 1 191 ? -10.648 -18.761 -11.580 1.00 10.66 191 TRP A CA 1
ATOM 1466 C C . TRP A 1 191 ? -10.714 -18.372 -10.114 1.00 11.15 191 TRP A C 1
ATOM 1467 O O . TRP A 1 191 ? -10.237 -17.299 -9.724 1.00 13.20 191 TRP A O 1
ATOM 1478 N N . PRO A 1 192 ? -11.313 -19.220 -9.289 1.00 11.56 192 PRO A N 1
ATOM 1479 C CA . PRO A 1 192 ? -11.525 -18.873 -7.881 1.00 12.58 192 PRO A CA 1
ATOM 1480 C C . PRO A 1 192 ? -10.224 -18.963 -7.106 1.00 11.92 192 PRO A C 1
ATOM 1481 O O . PRO A 1 192 ? -9.328 -19.738 -7.444 1.00 12.04 192 PRO A O 1
ATOM 1485 N N . GLN A 1 193 ? -10.129 -18.138 -6.058 1.00 13.97 193 GLN A N 1
ATOM 1486 C CA . GLN A 1 193 ? -8.919 -18.091 -5.242 1.00 14.73 193 GLN A CA 1
ATOM 1487 C C . GLN A 1 193 ? -8.440 -19.481 -4.852 1.00 13.67 193 GLN A C 1
ATOM 1488 O O . GLN A 1 193 ? -7.237 -19.769 -4.916 1.00 14.32 193 GLN A O 1
ATOM 1494 N N . ALA A 1 194 ? -9.365 -20.357 -4.444 1.00 13.65 194 ALA A N 1
ATOM 1495 C CA . ALA A 1 194 ? -9.022 -21.674 -3.922 1.00 14.80 194 ALA A CA 1
ATOM 1496 C C . ALA A 1 194 ? -8.537 -22.649 -4.980 1.00 13.55 194 ALA A C 1
ATOM 1497 O O . ALA A 1 194 ? -8.130 -23.761 -4.620 1.00 14.17 194 ALA A O 1
ATOM 1499 N N . LEU A 1 195 ? -8.559 -22.281 -6.258 1.00 12.52 195 LEU A N 1
ATOM 1500 C CA . LEU A 1 195 ? -8.046 -23.140 -7.315 1.00 12.97 195 LEU A CA 1
ATOM 1501 C C . LEU A 1 195 ? -6.698 -22.682 -7.838 1.00 12.40 195 LEU A C 1
ATOM 1502 O O . LEU A 1 195 ? -6.049 -23.430 -8.578 1.00 14.15 195 LEU A O 1
ATOM 1507 N N . ARG A 1 196 ? -6.245 -21.485 -7.464 1.00 12.86 196 ARG A N 1
ATOM 1508 C CA . ARG A 1 196 ? -5.174 -20.851 -8.227 1.00 12.88 196 ARG A CA 1
ATOM 1509 C C . ARG A 1 196 ? -3.816 -21.521 -8.072 1.00 13.34 196 ARG A C 1
ATOM 1510 O O . ARG A 1 196 ? -2.914 -21.236 -8.870 1.00 14.13 196 ARG A O 1
ATOM 1518 N N . GLU A 1 197 ? -3.647 -22.409 -7.097 1.00 11.96 197 GLU A N 1
ATOM 1519 C CA . GLU A 1 197 ? -2.415 -23.179 -7.025 1.00 12.13 197 GLU A CA 1
ATOM 1520 C C . GLU A 1 197 ? -2.256 -24.126 -8.210 1.00 13.29 197 GLU A C 1
ATOM 1521 O O . GLU A 1 197 ? -1.168 -24.702 -8.394 1.00 12.85 197 GLU A O 1
ATOM 1527 N N . LEU A 1 198 ? -3.302 -24.280 -9.029 1.00 11.80 216 LEU A N 1
ATOM 1528 C CA . LEU A 1 198 ? -3.168 -25.036 -10.274 1.00 12.51 216 LEU A CA 1
ATOM 1529 C C . LEU A 1 198 ? -2.003 -24.518 -11.117 1.00 12.18 216 LEU A C 1
ATOM 1530 O O . LEU A 1 198 ? -1.372 -25.288 -11.850 1.00 13.11 216 LEU A O 1
ATOM 1535 N N . ALA A 1 199 ? -1.700 -23.216 -11.025 1.00 12.30 217 ALA A N 1
ATOM 1536 C CA . ALA A 1 199 ? -0.623 -22.645 -11.831 1.00 13.43 217 ALA A CA 1
ATOM 1537 C C . ALA A 1 199 ? 0.741 -23.224 -11.485 1.00 14.53 217 ALA A C 1
ATOM 1538 O O . ALA A 1 199 ? 1.684 -23.061 -12.265 1.00 15.34 217 ALA A O 1
ATOM 1540 N N . ASP A 1 200 ? 0.872 -23.881 -10.337 1.00 13.45 218 ASP A N 1
ATOM 1541 C CA . ASP A 1 200 ? 2.128 -24.489 -9.913 1.00 14.04 218 ASP A CA 1
ATOM 1542 C C . ASP A 1 200 ? 2.259 -25.942 -10.347 1.00 13.87 218 ASP A C 1
ATOM 1543 O O . ASP A 1 200 ? 3.320 -26.550 -10.125 1.00 17.01 218 ASP A O 1
ATOM 1548 N N . VAL A 1 201 ? 1.210 -26.514 -10.939 1.00 14.75 219 VAL A N 1
ATOM 1549 C CA . VAL A 1 201 ? 1.184 -27.937 -11.265 1.00 15.83 219 VAL A CA 1
ATOM 1550 C C . VAL A 1 201 ? 1.904 -28.179 -12.585 1.00 15.78 219 VAL A C 1
ATOM 1551 O O . VAL A 1 201 ? 1.724 -27.436 -13.557 1.00 16.23 219 VAL A O 1
ATOM 1555 N N . GLY A 1 202 ? 2.715 -29.233 -12.632 1.00 18.69 220 GLY A N 1
ATOM 1556 C CA . GLY A 1 202 ? 3.373 -29.582 -13.881 1.00 19.70 220 GLY A CA 1
ATOM 1557 C C . GLY A 1 202 ? 2.353 -29.895 -14.959 1.00 20.90 220 GLY A C 1
ATOM 1558 O O . GLY A 1 202 ? 1.365 -30.596 -14.723 1.00 23.34 220 GLY A O 1
ATOM 1559 N N . GLY A 1 203 ? 2.586 -29.345 -16.153 1.00 19.98 221 GLY A N 1
ATOM 1560 C CA . GLY A 1 203 ? 1.631 -29.386 -17.232 1.00 21.59 221 GLY A CA 1
ATOM 1561 C C . GLY A 1 203 ? 0.829 -28.111 -17.390 1.00 17.19 221 GLY A C 1
ATOM 1562 O O . GLY A 1 203 ? 0.212 -27.902 -18.446 1.00 19.99 221 GLY A O 1
ATOM 1563 N N . TYR A 1 204 ? 0.829 -27.245 -16.373 1.00 16.67 222 TYR A N 1
ATOM 1564 C CA . TYR A 1 204 ? 0.081 -25.992 -16.389 1.00 14.87 222 TYR A CA 1
ATOM 1565 C C . TYR A 1 204 ? 0.992 -24.775 -16.471 1.00 15.79 222 TYR A C 1
ATOM 1566 O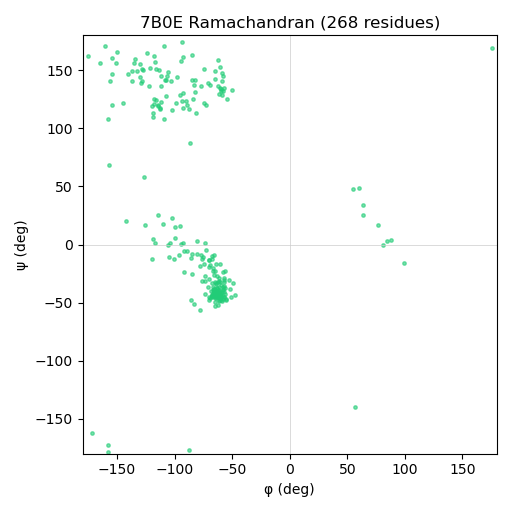 O . TYR A 1 204 ? 0.546 -23.662 -16.191 1.00 15.57 222 TYR A O 1
ATOM 1575 N N . GLU A 1 205 ? 2.252 -24.968 -16.872 1.00 16.62 223 GLU A N 1
ATOM 1576 C CA . GLU A 1 205 ? 3.180 -23.845 -17.003 1.00 16.69 223 GLU A CA 1
ATOM 1577 C C . GLU A 1 205 ? 2.653 -22.778 -17.952 1.00 18.88 223 GLU A C 1
ATOM 1578 O O . GLU A 1 205 ? 2.936 -21.589 -17.762 1.00 19.59 223 GLU A O 1
ATOM 1584 N N . PHE A 1 206 ? 1.894 -23.178 -18.977 1.00 18.90 224 PHE A N 1
ATOM 1585 C CA . PHE A 1 206 ? 1.375 -22.219 -19.942 1.00 20.18 224 PHE A CA 1
ATOM 1586 C C . PHE A 1 206 ? 0.521 -21.138 -19.289 1.00 17.87 224 PHE A C 1
ATOM 1587 O O . PHE A 1 206 ? 0.374 -20.062 -19.866 1.00 18.64 224 PHE A O 1
ATOM 1595 N N . LEU A 1 207 ? -0.055 -21.392 -18.108 1.00 15.53 225 LEU A N 1
ATOM 1596 C CA . LEU A 1 207 ? -0.889 -20.370 -17.477 1.00 16.25 225 LEU A CA 1
ATOM 1597 C C . LEU A 1 207 ? -0.096 -19.111 -17.163 1.00 17.03 225 LEU A C 1
ATOM 1598 O O . LEU A 1 207 ? -0.656 -18.007 -17.156 1.00 17.41 225 LEU A O 1
ATOM 1603 N N . THR A 1 208 ? 1.192 -19.252 -16.870 1.00 15.62 226 THR A N 1
ATOM 1604 C CA . THR A 1 208 ? 2.014 -18.120 -16.480 1.00 16.93 226 THR A CA 1
ATOM 1605 C C . THR A 1 208 ? 3.174 -17.864 -17.427 1.00 18.77 226 THR A C 1
ATOM 1606 O O . THR A 1 208 ? 3.983 -16.968 -17.156 1.00 23.14 226 THR A O 1
ATOM 1610 N N . ASN A 1 209 ? 3.267 -18.600 -18.541 1.00 20.46 227 ASN A N 1
ATOM 1611 C CA . ASN A 1 209 ? 4.375 -18.446 -19.479 1.00 23.09 227 ASN A CA 1
ATOM 1612 C C . ASN A 1 209 ? 3.910 -18.177 -20.908 1.00 22.13 227 ASN A C 1
ATOM 1613 O O . ASN A 1 209 ? 4.710 -18.294 -21.847 1.00 25.22 227 ASN A O 1
ATOM 1618 N N . THR A 1 210 ? 2.655 -17.778 -21.097 1.00 20.21 228 THR A N 1
ATOM 1619 C CA . THR A 1 210 ? 2.156 -17.452 -22.429 1.00 18.07 228 THR A CA 1
ATOM 1620 C C . THR A 1 210 ? 2.338 -15.962 -22.683 1.00 18.45 228 THR A C 1
ATOM 1621 O O . THR A 1 210 ? 1.740 -15.149 -21.968 1.00 18.22 228 THR A O 1
ATOM 1625 N N . PRO A 1 211 ? 3.138 -15.558 -23.671 1.00 21.46 229 PRO A N 1
ATOM 1626 C CA . PRO A 1 211 ? 3.353 -14.123 -23.895 1.00 20.82 229 PRO A CA 1
ATOM 1627 C C . PRO A 1 211 ? 2.041 -13.391 -24.129 1.00 20.87 229 PRO A C 1
ATOM 1628 O O . PRO A 1 211 ? 1.174 -13.851 -24.878 1.00 21.74 229 PRO A O 1
ATOM 1632 N N . GLY A 1 212 ? 1.897 -12.244 -23.468 1.00 20.86 230 GLY A N 1
ATOM 1633 C CA . GLY A 1 212 ? 0.740 -11.403 -23.665 1.00 22.28 230 GLY A CA 1
ATOM 1634 C C . GLY A 1 212 ? -0.505 -11.805 -22.908 1.00 20.17 230 GLY A C 1
ATOM 1635 O O . GLY A 1 212 ? -1.525 -11.120 -23.035 1.00 21.61 230 GLY A O 1
ATOM 1636 N N . TRP A 1 213 ? -0.462 -12.889 -22.132 1.00 18.51 231 TRP A N 1
ATOM 1637 C CA . TRP A 1 213 ? -1.624 -13.391 -21.411 1.00 18.05 231 TRP A CA 1
ATOM 1638 C C . TRP A 1 213 ? -1.272 -13.606 -19.950 1.00 16.23 231 TRP A C 1
ATOM 1639 O O . TRP A 1 213 ? -0.186 -14.105 -19.632 1.00 18.69 231 TRP A O 1
ATOM 1650 N N . SER A 1 214 ? -2.194 -13.232 -19.065 1.00 15.93 232 SER A N 1
ATOM 1651 C CA . SER A 1 214 ? -2.102 -13.625 -17.668 1.00 15.53 232 SER A CA 1
ATOM 1652 C C . SER A 1 214 ? -2.882 -14.917 -17.441 1.00 13.68 232 SER A C 1
ATOM 1653 O O . SER A 1 214 ? -3.766 -15.287 -18.218 1.00 14.46 232 SER A O 1
ATOM 1656 N N . ALA A 1 215 ? -2.569 -15.589 -16.334 1.00 13.89 233 ALA A N 1
ATOM 1657 C CA . ALA A 1 215 ? -3.302 -16.796 -15.966 1.00 14.69 233 ALA A CA 1
ATOM 1658 C C . ALA A 1 215 ? -4.798 -16.522 -15.876 1.00 13.27 233 ALA A C 1
ATOM 1659 O O . ALA A 1 215 ? -5.618 -17.304 -16.376 1.00 13.38 233 ALA A O 1
ATOM 1661 N N . GLU A 1 216 ? -5.178 -15.432 -15.201 1.00 12.71 234 GLU A N 1
ATOM 1662 C CA . GLU A 1 216 ? -6.599 -15.160 -15.029 1.00 13.81 234 GLU A CA 1
ATOM 1663 C C . GLU A 1 216 ? -7.272 -14.922 -16.371 1.00 11.64 234 GLU A C 1
ATOM 1664 O O . GLU A 1 216 ? -8.404 -15.359 -16.591 1.00 13.81 234 GLU A O 1
ATOM 1670 N N . ASP A 1 217 ? -6.586 -14.253 -17.290 1.00 13.17 235 ASP A N 1
ATOM 1671 C CA . ASP A 1 217 ? -7.198 -13.993 -18.586 1.00 12.98 235 ASP A CA 1
ATOM 1672 C C . ASP A 1 217 ? -7.320 -15.268 -19.410 1.00 12.75 235 ASP A C 1
ATOM 1673 O O . ASP A 1 217 ? -8.315 -15.461 -20.122 1.00 12.49 235 ASP A O 1
ATOM 1678 N N . ILE A 1 218 ? -6.338 -16.165 -19.312 1.00 11.90 236 ILE A N 1
ATOM 1679 C CA . ILE A 1 218 ? -6.477 -17.459 -19.977 1.00 10.35 236 ILE A CA 1
ATOM 1680 C C . ILE A 1 218 ? -7.672 -18.213 -19.423 1.00 9.98 236 ILE A C 1
ATOM 1681 O O . ILE A 1 218 ? -8.459 -18.795 -20.177 1.00 11.26 236 ILE A O 1
ATOM 1686 N N . CYS A 1 219 ? -7.823 -18.225 -18.098 1.00 10.93 237 CYS A N 1
ATOM 1687 C CA . CYS A 1 219 ? -8.935 -18.963 -17.506 1.00 10.52 237 CYS A CA 1
ATOM 1688 C C . CYS A 1 219 ? -10.282 -18.362 -17.881 1.00 10.45 237 CYS A C 1
ATOM 1689 O O . CYS A 1 219 ? -11.257 -19.095 -18.085 1.00 11.48 237 CYS A O 1
ATOM 1692 N N . LEU A 1 220 ? -10.376 -17.026 -17.943 1.00 10.75 238 LEU A N 1
ATOM 1693 C CA . LEU A 1 220 ? -11.625 -16.420 -18.397 1.00 10.64 238 LEU A CA 1
ATOM 1694 C C . LEU A 1 220 ? -11.854 -16.730 -19.873 1.00 10.95 238 LEU A C 1
ATOM 1695 O O . LEU A 1 220 ? -12.972 -17.073 -20.278 1.00 12.06 238 LEU A O 1
ATOM 1700 N N . GLY A 1 221 ? -10.807 -16.623 -20.692 1.00 11.06 239 GLY A N 1
ATOM 1701 C CA . GLY A 1 221 ? -10.965 -16.960 -22.100 1.00 12.44 239 GLY A CA 1
ATOM 1702 C C . GLY A 1 221 ? -11.450 -18.386 -22.288 1.00 11.37 239 GLY A C 1
ATOM 1703 O O . GLY A 1 221 ? -12.300 -18.660 -23.142 1.00 12.83 239 GLY A O 1
ATOM 1704 N N . TYR A 1 222 ? -10.936 -19.309 -21.472 1.00 11.18 240 TYR A N 1
ATOM 1705 C CA . TYR A 1 222 ? -11.391 -20.693 -21.527 1.00 11.96 240 TYR A CA 1
ATOM 1706 C C . TYR A 1 222 ? -12.879 -20.797 -21.211 1.00 11.71 240 TYR A C 1
ATOM 1707 O O . TYR A 1 222 ? -13.627 -21.479 -21.914 1.00 12.70 240 TYR A O 1
ATOM 1716 N N . ALA A 1 223 ? -13.323 -20.165 -20.121 1.00 11.43 241 ALA A N 1
ATOM 1717 C CA . ALA A 1 223 ? -14.740 -20.239 -19.774 1.00 11.21 241 ALA A CA 1
ATOM 1718 C C . ALA A 1 223 ? -15.594 -19.658 -20.898 1.00 11.47 241 ALA A C 1
ATOM 1719 O O . ALA A 1 223 ? -16.703 -20.142 -21.171 1.00 13.64 241 ALA A O 1
ATOM 1721 N N . LEU A 1 224 ? -15.090 -18.622 -21.566 1.00 12.18 242 LEU A N 1
ATOM 1722 C CA . LEU A 1 224 ? -15.841 -17.999 -22.652 1.00 12.19 242 LEU A CA 1
ATOM 1723 C C . LEU A 1 224 ? -15.940 -18.874 -23.898 1.00 14.06 242 LEU A C 1
ATOM 1724 O O . LEU A 1 224 ? -16.733 -18.551 -24.790 1.00 16.04 242 LEU A O 1
ATOM 1729 N N . THR A 1 225 ? -15.147 -19.940 -24.004 1.00 16.22 243 THR A N 1
ATOM 1730 C CA . THR A 1 225 ? -15.219 -20.838 -25.154 1.00 15.76 243 THR A CA 1
ATOM 1731 C C . THR A 1 225 ? -16.221 -21.968 -24.966 1.00 16.09 243 THR A C 1
ATOM 1732 O O . THR A 1 225 ? -16.462 -22.724 -25.911 1.00 19.84 243 THR A O 1
ATOM 1736 N N . GLU A 1 226 ? -16.822 -22.090 -23.789 1.00 14.81 244 GLU A N 1
ATOM 1737 C CA . GLU A 1 226 ? -17.752 -23.187 -23.544 1.00 16.38 244 GLU A CA 1
ATOM 1738 C C . GLU A 1 226 ? -19.117 -22.839 -24.131 1.00 15.18 244 GLU A C 1
ATOM 1739 O O . GLU A 1 226 ? -19.785 -21.918 -23.647 1.00 15.20 244 GLU A O 1
ATOM 1745 N N . PRO A 1 227 ? -19.565 -23.552 -25.170 1.00 19.51 245 PRO A N 1
ATOM 1746 C CA . PRO A 1 227 ? -20.832 -23.177 -25.828 1.00 21.40 245 PRO A CA 1
ATOM 1747 C C . PRO A 1 227 ? -22.067 -23.355 -24.954 1.00 19.49 245 PRO A C 1
ATOM 1748 O O . PRO A 1 227 ? -23.104 -22.746 -25.245 1.00 20.03 245 PRO A O 1
ATOM 1752 N N . SER A 1 228 ? -22.002 -24.168 -23.900 1.00 16.53 246 SER A N 1
ATOM 1753 C CA . SER A 1 228 ? -23.174 -24.376 -23.057 1.00 17.94 246 SER A CA 1
ATOM 1754 C C . SER A 1 228 ? -23.467 -23.222 -22.117 1.00 15.98 246 SER A C 1
ATOM 1755 O O . SER A 1 228 ? -24.547 -23.207 -21.518 1.00 18.87 246 SER A O 1
ATOM 1758 N N . LEU A 1 229 ? -22.550 -22.276 -21.946 1.00 13.94 247 LEU A N 1
ATOM 1759 C CA . LEU A 1 229 ? -22.763 -21.175 -21.013 1.00 12.87 247 LEU A CA 1
ATOM 1760 C C . LEU A 1 229 ? -23.370 -19.984 -21.737 1.00 12.18 247 LEU A C 1
ATOM 1761 O O . LEU A 1 229 ? -22.869 -19.566 -22.790 1.00 15.72 247 LEU A O 1
ATOM 1766 N N . ALA A 1 230 ? -24.444 -19.438 -21.159 1.00 10.87 248 ALA A N 1
ATOM 1767 C CA . ALA A 1 230 ? -25.013 -18.208 -21.686 1.00 12.26 248 ALA A CA 1
ATOM 1768 C C . ALA A 1 230 ? -24.157 -17.014 -21.298 1.00 12.90 248 ALA A C 1
ATOM 1769 O O . ALA A 1 230 ? -24.061 -16.038 -22.050 1.00 14.69 248 ALA A O 1
ATOM 1771 N N . THR A 1 231 ? -23.511 -17.084 -20.140 1.00 11.54 249 THR A N 1
ATOM 1772 C CA . THR A 1 231 ? -22.775 -15.944 -19.631 1.00 11.14 249 THR A CA 1
ATOM 1773 C C . THR A 1 231 ? -21.869 -16.456 -18.527 1.00 11.07 249 THR A C 1
ATOM 1774 O O . THR A 1 231 ? -22.127 -17.510 -17.937 1.00 11.64 249 THR A O 1
ATOM 1778 N N . VAL A 1 232 ? -20.798 -15.709 -18.273 1.00 10.35 250 VAL A N 1
ATOM 1779 C CA . VAL A 1 232 ? -19.772 -16.065 -17.290 1.00 10.45 250 VAL A CA 1
ATOM 1780 C C . VAL A 1 232 ? -19.760 -14.979 -16.228 1.00 9.96 250 VAL A C 1
ATOM 1781 O O . VAL A 1 232 ? -19.538 -13.803 -16.542 1.00 11.18 250 VAL A O 1
ATOM 1785 N N . ARG A 1 233 ? -19.999 -15.361 -14.976 1.00 9.95 251 ARG A N 1
ATOM 1786 C CA . ARG A 1 233 ? -20.016 -14.381 -13.899 1.00 9.10 251 ARG A CA 1
ATOM 1787 C C . ARG A 1 233 ? -18.599 -13.977 -13.510 1.00 9.10 251 ARG A C 1
ATOM 1788 O O . ARG A 1 233 ? -17.711 -14.826 -13.382 1.00 10.34 251 ARG A O 1
ATOM 1796 N N . VAL A 1 234 ? -18.390 -12.672 -13.307 1.00 9.57 252 VAL A N 1
ATOM 1797 C CA . VAL A 1 234 ? -17.106 -12.136 -12.868 1.00 9.59 252 VAL A CA 1
ATOM 1798 C C . VAL A 1 234 ? -17.349 -11.110 -11.770 1.00 9.15 252 VAL A C 1
ATOM 1799 O O . VAL A 1 234 ? -18.428 -10.531 -11.663 1.00 10.48 252 VAL A O 1
ATOM 1803 N N . THR A 1 235 ? -16.327 -10.894 -10.936 1.00 9.90 253 THR A N 1
ATOM 1804 C CA 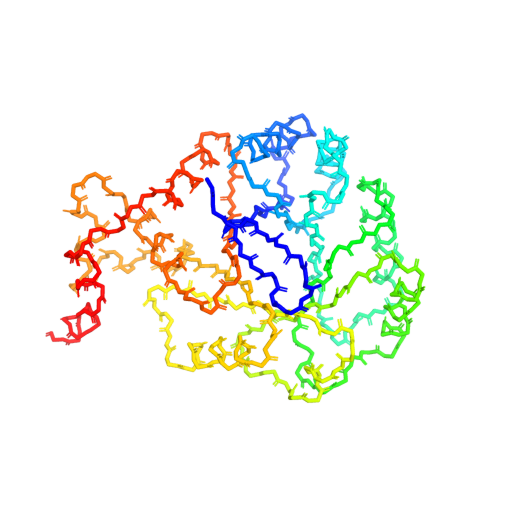. THR A 1 235 ? -16.353 -9.855 -9.913 1.00 10.85 253 THR A CA 1
ATOM 1805 C C . THR A 1 235 ? -15.182 -8.912 -10.133 1.00 12.70 253 THR A C 1
ATOM 1806 O O . THR A 1 235 ? -14.065 -9.354 -10.422 1.00 15.53 253 THR A O 1
ATOM 1810 N N . ALA A 1 236 ? -15.445 -7.612 -10.018 1.00 13.17 254 ALA A N 1
ATOM 1811 C CA . ALA A 1 236 ? -14.414 -6.600 -10.186 1.00 15.05 254 ALA A CA 1
ATOM 1812 C C . ALA A 1 236 ? -14.589 -5.565 -9.091 1.00 18.72 254 ALA A C 1
ATOM 1813 O O . ALA A 1 236 ? -15.720 -5.219 -8.737 1.00 23.81 254 ALA A O 1
ATOM 1815 N N . ASP A 1 237 ? -13.472 -5.093 -8.547 1.00 23.95 255 ASP A N 1
ATOM 1816 C CA . ASP A 1 237 ? -13.472 -4.083 -7.495 1.00 27.26 255 ASP A CA 1
ATOM 1817 C C . ASP A 1 237 ? -13.170 -2.684 -8.012 1.00 25.50 255 ASP A C 1
ATOM 1818 O O . ASP A 1 237 ? -13.339 -1.712 -7.267 1.00 27.62 255 ASP A O 1
ATOM 1823 N N . ASN A 1 238 ? -12.699 -2.552 -9.248 1.00 19.49 256 ASN A N 1
ATOM 1824 C CA . ASN A 1 238 ? -12.352 -1.236 -9.757 1.00 19.68 256 ASN A CA 1
ATOM 1825 C C . ASN A 1 238 ? -12.565 -1.201 -11.259 1.00 16.86 256 ASN A C 1
ATOM 1826 O O . ASN A 1 238 ? -12.743 -2.236 -11.915 1.00 17.33 256 ASN A O 1
ATOM 1831 N N . ARG A 1 239 ? -12.571 0.022 -11.789 1.00 17.65 257 ARG A N 1
ATOM 1832 C CA . ARG A 1 239 ? -12.946 0.217 -13.183 1.00 17.22 257 ARG A CA 1
ATOM 1833 C C . ARG A 1 239 ? -11.942 -0.426 -14.128 1.00 16.34 257 ARG A C 1
ATOM 1834 O O . ARG A 1 239 ? -12.331 -1.008 -15.146 1.00 16.86 257 ARG A O 1
ATOM 1842 N N . GLN A 1 240 ? -10.649 -0.358 -13.796 1.00 17.81 258 GLN A N 1
ATOM 1843 C CA . GLN A 1 240 ? -9.629 -0.979 -14.636 1.00 19.89 258 GLN A CA 1
ATOM 1844 C C . GLN A 1 240 ? -9.850 -2.484 -14.770 1.00 18.14 258 GLN A C 1
ATOM 1845 O O . GLN A 1 240 ? -9.698 -3.047 -15.863 1.00 18.63 258 GLN A O 1
ATOM 1851 N N . GLU A 1 241 ? -10.201 -3.158 -13.670 1.00 15.69 259 GLU A N 1
ATOM 1852 C CA . GLU A 1 241 ? -10.469 -4.594 -13.742 1.00 15.82 259 GLU A CA 1
ATOM 1853 C C . GLU A 1 241 ? -11.638 -4.885 -14.670 1.00 14.63 259 GLU A C 1
ATOM 1854 O O . GLU A 1 241 ? -11.599 -5.850 -15.440 1.00 14.83 259 GLU A O 1
ATOM 1860 N N . ILE A 1 242 ? -12.705 -4.081 -14.589 1.00 14.00 260 ILE A N 1
ATOM 1861 C CA . ILE A 1 242 ? -13.840 -4.295 -15.481 1.00 14.16 260 ILE A CA 1
ATOM 1862 C C . ILE A 1 242 ? -13.399 -4.174 -16.926 1.00 14.02 260 ILE A C 1
ATOM 1863 O O . ILE A 1 242 ? -13.775 -4.991 -17.776 1.00 14.44 260 ILE A O 1
ATOM 1868 N N . GLU A 1 243 ? -12.605 -3.146 -17.231 1.00 15.38 261 GLU A N 1
ATOM 1869 C CA . GLU A 1 243 ? -12.155 -2.956 -18.607 1.00 15.69 261 GLU A CA 1
ATOM 1870 C C . GLU A 1 243 ? -11.329 -4.146 -19.085 1.00 14.77 261 GLU A C 1
ATOM 1871 O O . GLU A 1 243 ? -11.486 -4.606 -20.223 1.00 18.04 261 GLU A O 1
ATOM 1877 N N . ARG A 1 244 ? -10.451 -4.667 -18.226 1.00 16.86 262 ARG A N 1
ATOM 1878 C CA . ARG A 1 244 ? -9.627 -5.806 -18.618 1.00 16.71 262 ARG A CA 1
ATOM 1879 C C . ARG A 1 244 ? -10.465 -7.066 -18.818 1.00 16.16 262 ARG A C 1
ATOM 1880 O O . ARG A 1 244 ? -10.269 -7.795 -19.795 1.00 17.59 262 ARG A O 1
ATOM 1888 N N . LEU A 1 245 ? -11.403 -7.344 -17.909 1.00 12.72 263 LEU A N 1
ATOM 1889 C CA . LEU A 1 245 ? -12.258 -8.516 -18.064 1.00 13.91 263 LEU A CA 1
ATOM 1890 C C . LEU A 1 245 ? -13.058 -8.442 -19.361 1.00 12.34 263 LEU A C 1
ATOM 1891 O O . LEU A 1 245 ? -13.129 -9.418 -20.120 1.00 13.18 263 LEU A O 1
ATOM 1896 N N . ALA A 1 246 ? -13.681 -7.290 -19.627 1.00 13.65 264 ALA A N 1
ATOM 1897 C CA . ALA A 1 246 ? -14.445 -7.135 -20.862 1.00 14.90 264 ALA A CA 1
ATOM 1898 C C . ALA A 1 246 ? -13.555 -7.296 -22.090 1.00 15.11 264 ALA A C 1
ATOM 1899 O O . ALA A 1 246 ? -13.977 -7.871 -23.099 1.00 15.34 264 ALA A O 1
ATOM 1901 N N . ALA A 1 247 ? -12.312 -6.817 -22.016 1.00 15.01 265 ALA A N 1
ATOM 1902 C CA . ALA A 1 247 ? -11.401 -6.947 -23.155 1.00 16.12 265 ALA A CA 1
ATOM 1903 C C . ALA A 1 247 ? -11.124 -8.407 -23.504 1.00 14.96 265 ALA A C 1
ATOM 1904 O O . ALA A 1 247 ? -10.911 -8.734 -24.679 1.00 16.13 265 ALA A O 1
ATOM 1906 N N . VAL A 1 248 ? -11.107 -9.300 -22.510 1.00 14.63 266 VAL A N 1
ATOM 1907 C CA . VAL A 1 248 ? -10.858 -10.708 -22.805 1.00 14.29 266 VAL A CA 1
ATOM 1908 C C . VAL A 1 248 ? -11.919 -11.263 -23.744 1.00 15.21 266 VAL A C 1
ATOM 1909 O O . VAL A 1 248 ? -11.642 -12.169 -24.538 1.00 16.00 266 VAL A O 1
ATOM 1913 N N . VAL A 1 249 ? -13.153 -10.759 -23.652 1.00 14.34 267 VAL A N 1
ATOM 1914 C CA . VAL A 1 249 ? -14.230 -11.267 -24.500 1.00 14.16 267 VAL A CA 1
ATOM 1915 C C . VAL A 1 249 ? -13.883 -11.136 -25.977 1.00 15.22 267 VAL A C 1
ATOM 1916 O O . VAL A 1 249 ? -14.326 -11.945 -26.802 1.00 18.46 267 VAL A O 1
ATOM 1920 N N . GLU A 1 250 ? -13.097 -10.126 -26.337 1.00 14.21 268 GLU A N 1
ATOM 1921 C CA . GLU A 1 250 ? -12.760 -9.872 -27.729 1.00 16.73 268 GLU A CA 1
ATOM 1922 C C . GLU A 1 250 ? -11.386 -10.402 -28.132 1.00 17.20 268 GLU A C 1
ATOM 1923 O O . GLU A 1 250 ? -10.936 -10.142 -29.253 1.00 22.46 268 GLU A O 1
ATOM 1929 N N . ARG A 1 251 ? -10.698 -11.121 -27.254 1.00 16.81 269 ARG A N 1
ATOM 1930 C CA . ARG A 1 251 ? -9.417 -11.726 -27.591 1.00 16.39 269 ARG A CA 1
ATOM 1931 C C . ARG A 1 251 ? -9.632 -13.185 -27.966 1.00 21.78 269 ARG A C 1
ATOM 1932 O O . ARG A 1 251 ? -10.489 -13.865 -27.398 1.00 28.48 269 ARG A O 1
ATOM 1940 N N . ASP A 1 252 ? -8.861 -13.663 -28.932 1.00 24.53 270 ASP A N 1
ATOM 1941 C CA . ASP A 1 252 ? -8.889 -15.073 -29.290 1.00 25.30 270 ASP A CA 1
ATOM 1942 C C . ASP A 1 252 ? -7.806 -15.806 -28.511 1.00 19.85 270 ASP A C 1
ATOM 1943 O O . ASP A 1 252 ? -6.628 -15.450 -28.593 1.00 21.83 270 ASP A O 1
ATOM 1948 N N . LEU A 1 253 ? -8.200 -16.831 -27.768 1.00 19.25 271 LEU A N 1
ATOM 1949 C CA . LEU A 1 253 ? -7.206 -17.663 -27.105 1.00 17.22 271 LEU A CA 1
ATOM 1950 C C . LEU A 1 253 ? -6.299 -18.270 -28.169 1.00 16.86 271 LEU A C 1
ATOM 1951 O O . LEU A 1 253 ? -6.803 -18.835 -29.142 1.00 20.92 271 LEU A O 1
ATOM 1956 N N . PRO A 1 254 ? -4.980 -18.213 -28.001 1.00 16.76 272 PRO A N 1
ATOM 1957 C CA . PRO A 1 254 ? -4.093 -18.843 -28.989 1.00 19.05 272 PRO A CA 1
ATOM 1958 C C . PRO A 1 254 ? -4.387 -20.329 -29.126 1.00 17.35 272 PRO A C 1
ATOM 1959 O O . PRO A 1 254 ? -4.684 -21.023 -28.147 1.00 16.09 272 PRO A O 1
ATOM 1963 N N . THR A 1 255 ? -4.247 -20.833 -30.359 1.00 16.05 273 THR A N 1
ATOM 1964 C CA . THR A 1 255 ? -4.456 -22.253 -30.596 1.00 16.13 273 THR A CA 1
ATOM 1965 C C . THR A 1 255 ? -3.547 -23.105 -29.719 1.00 18.03 273 THR A C 1
ATOM 1966 O O . THR A 1 255 ? -3.985 -24.116 -29.161 1.00 17.65 273 THR A O 1
ATOM 1970 N N . GLY A 1 256 ? -2.286 -22.700 -29.563 1.00 17.78 274 GLY A N 1
ATOM 1971 C CA . GLY A 1 256 ? -1.374 -23.459 -28.725 1.00 19.34 274 GLY A CA 1
ATOM 1972 C C . GLY A 1 256 ? -1.791 -23.494 -27.266 1.00 16.86 274 GLY A C 1
ATOM 1973 O O . GLY A 1 256 ? -1.542 -24.485 -26.572 1.00 18.81 274 GLY A O 1
ATOM 1974 N N . VAL A 1 257 ? -2.415 -22.420 -26.774 1.00 15.13 275 VAL A N 1
ATOM 1975 C CA . VAL A 1 257 ? -2.930 -22.425 -25.404 1.00 15.87 275 VAL A CA 1
ATOM 1976 C C . VAL A 1 257 ? -4.081 -23.416 -25.280 1.00 15.29 275 VAL A C 1
ATOM 1977 O O . VAL A 1 257 ? -4.149 -24.205 -24.329 1.00 15.58 275 VAL A O 1
ATOM 1981 N N . CYS A 1 258 ? -5.005 -23.389 -26.242 1.00 14.79 276 CYS A N 1
ATOM 1982 C CA . CYS A 1 258 ? -6.097 -24.358 -26.239 1.00 15.15 276 CYS A CA 1
ATOM 1983 C C . CYS A 1 258 ? -5.572 -25.790 -26.246 1.00 15.88 276 CYS A C 1
ATOM 1984 O O . CYS A 1 258 ? -6.073 -26.648 -25.509 1.00 16.07 276 CYS A O 1
ATOM 1987 N N . ALA A 1 259 ? -4.576 -26.073 -27.088 1.00 15.61 277 ALA A N 1
ATOM 1988 C CA . ALA A 1 259 ? -4.005 -27.414 -27.128 1.00 17.19 277 ALA A CA 1
ATOM 1989 C C . ALA A 1 259 ? -3.415 -27.789 -25.771 1.00 15.99 277 ALA A C 1
ATOM 1990 O O . ALA A 1 259 ? -3.614 -28.906 -25.281 1.00 17.85 277 ALA A O 1
ATOM 1992 N N . GLN A 1 260 ? -2.670 -26.872 -25.153 1.00 14.24 278 GLN A N 1
ATOM 1993 C CA . GLN A 1 260 ? -2.038 -27.186 -23.875 1.00 15.01 278 GLN A CA 1
ATOM 1994 C C . GLN A 1 260 ? -3.074 -27.380 -22.778 1.00 15.09 278 GLN A C 1
ATOM 1995 O O . GLN A 1 260 ? -2.898 -28.232 -21.902 1.00 14.66 278 GLN A O 1
ATOM 2001 N N . ILE A 1 261 ? -4.162 -26.603 -22.809 1.00 13.78 279 ILE A N 1
ATOM 2002 C CA . ILE A 1 261 ? -5.245 -26.817 -21.853 1.00 14.64 279 ILE A CA 1
ATOM 2003 C C . ILE A 1 261 ? -5.786 -28.235 -21.981 1.00 15.82 279 ILE A C 1
ATOM 2004 O O . ILE A 1 261 ? -6.027 -28.921 -20.981 1.00 16.03 279 ILE A O 1
ATOM 2009 N N . GLU A 1 262 ? -5.986 -28.696 -23.216 1.00 16.03 280 GLU A N 1
ATOM 2010 C CA . GLU A 1 262 ? -6.544 -30.029 -23.420 1.00 16.70 280 GLU A CA 1
ATOM 2011 C C . GLU A 1 262 ? -5.586 -31.135 -22.978 1.00 17.49 280 GLU A C 1
ATOM 2012 O O . GLU A 1 262 ? -6.037 -32.178 -22.501 1.00 20.56 280 GLU A O 1
ATOM 2018 N N . MET A 1 263 ? -4.279 -30.931 -23.121 1.00 15.33 281 MET A N 1
ATOM 2019 C CA . MET A 1 263 ? -3.280 -31.924 -22.742 1.00 16.14 281 MET A CA 1
ATOM 2020 C C . MET A 1 263 ? -2.891 -31.854 -21.272 1.00 17.62 281 MET A C 1
ATOM 2021 O O . MET A 1 263 ? -2.230 -32.776 -20.780 1.00 22.61 281 MET A O 1
ATOM 2026 N N . ALA A 1 264 ? -3.294 -30.797 -20.563 1.00 14.80 282 ALA A N 1
ATOM 2027 C CA . ALA A 1 264 ? -2.681 -30.474 -19.277 1.00 19.42 282 ALA A CA 1
ATOM 2028 C C . ALA A 1 264 ? -2.925 -31.548 -18.238 1.00 19.59 282 ALA A C 1
ATOM 2029 O O . ALA A 1 264 ? -2.005 -31.917 -17.502 1.00 23.30 282 ALA A O 1
ATOM 2031 N N . ARG A 1 265 ? -4.152 -32.056 -18.140 1.00 21.09 283 ARG A N 1
ATOM 2032 C CA . ARG A 1 265 ? -4.410 -33.093 -17.140 1.00 24.96 283 ARG A CA 1
ATOM 2033 C C . ARG A 1 265 ? -3.557 -34.329 -17.388 1.00 22.99 283 ARG A C 1
ATOM 2034 O O . ARG A 1 265 ? -2.987 -34.907 -16.450 1.00 26.90 283 ARG A O 1
ATOM 2042 N N . PHE A 1 266 ? -3.479 -34.765 -18.643 1.00 23.55 284 PHE A N 1
ATOM 2043 C CA . PHE A 1 266 ? -2.654 -35.916 -18.975 1.00 26.85 284 PHE A CA 1
ATOM 2044 C C . PHE A 1 266 ? -1.198 -35.643 -18.630 1.00 27.57 284 PHE A C 1
ATOM 2045 O O . PHE A 1 266 ? -0.523 -36.482 -18.026 1.00 29.15 284 PHE A O 1
ATOM 2053 N N . SER A 1 267 ? -0.699 -34.465 -19.007 1.00 24.87 285 SER A N 1
ATOM 2054 C CA . SER A 1 267 ? 0.686 -34.121 -18.704 1.00 28.03 285 SER A CA 1
ATOM 2055 C C . SER A 1 267 ? 0.923 -34.095 -17.203 1.00 29.97 285 SER A C 1
ATOM 2056 O O . SER A 1 267 ? 1.949 -34.587 -16.722 1.00 28.97 285 SER A O 1
ATOM 2059 N N . ALA A 1 268 ? -0.014 -33.518 -16.449 1.00 30.97 286 ALA A N 1
ATOM 2060 C CA . ALA A 1 268 ? 0.123 -33.467 -14.998 1.00 32.99 286 ALA A CA 1
ATOM 2061 C C . ALA A 1 268 ? 0.116 -34.865 -14.391 1.00 34.27 286 ALA A C 1
ATOM 2062 O O . ALA A 1 268 ? 0.891 -35.154 -13.470 1.00 35.13 286 ALA A O 1
ATOM 2064 N N . GLN A 1 269 ? -0.754 -35.746 -14.894 1.00 36.19 287 GLN A N 1
ATOM 2065 C CA . GLN A 1 269 ? -0.769 -37.125 -14.420 1.00 44.16 287 GLN A CA 1
ATOM 2066 C C . GLN A 1 269 ? 0.564 -37.810 -14.690 1.00 44.66 287 GLN A C 1
ATOM 2067 O O . GLN A 1 269 ? 1.102 -38.511 -13.823 1.00 43.11 287 GLN A O 1
ATOM 2073 N N . GLU A 1 270 ? 1.113 -37.617 -15.885 1.00 45.80 288 GLU A N 1
ATOM 2074 C CA . GLU A 1 270 ? 2.405 -38.186 -16.239 1.00 50.13 288 GLU A CA 1
ATOM 2075 C C . GLU A 1 270 ? 3.527 -37.481 -15.485 1.00 52.27 288 GLU A C 1
ATOM 2076 O O . GLU A 1 270 ? 4.469 -38.122 -15.018 1.00 54.48 288 GLU A O 1
#

Solvent-accessible surface area: 13010 Å² total; per-residue (Å²): 48,117,110,49,102,3,25,84,58,78,73,53,0,0,0,3,3,4,63,2,18,64,50,122,206,25,148,23,92,52,6,71,28,5,0,68,11,0,32,141,47,22,4,27,3,0,0,0,17,17,81,31,110,84,0,12,118,1,0,8,74,0,6,84,70,46,116,56,129,94,8,11,0,2,11,20,22,119,40,87,4,112,128,15,4,77,116,13,24,71,40,4,110,145,20,0,25,129,26,2,98,17,128,32,0,17,0,0,0,0,40,18,1,147,32,45,78,9,32,167,51,0,35,53,9,0,90,100,24,90,178,56,159,16,2,86,1,0,0,0,12,15,181,26,112,26,57,106,38,0,36,76,34,149,13,14,31,0,9,2,11,14,7,14,8,46,4,34,200,35,29,58,99,55,3,106,94,8,36,144,90,95,32,2,0,4,1,12,49,19,18,35,148,90,37,114,115,21,23,128,59,42,21,11,99,9,0,86,106,18,124,66,27,57,17,76,27,0,0,0,6,20,1,23,81,8,112,10,4,8,1,1,28,7,67,6,79,52,136,101,46,5,88,136,10,7,54,3,7,92,93,116,24,51,117,41,4,49,40,76,14,133,113,1,112,132,52,41,143,144

Nearest PDB structures (foldseek):
  7b0e-assembly1_A  TM=1.004E+00  e=3.185E-58  Caulobacter vibrioides CB15
  8bvb-assembly1_C-3  TM=9.814E-01  e=3.453E-52  Caulobacter vibrioides
  6gs8-assembly2_B  TM=9.722E-01  e=5.990E-52  Caulobacter vibrioides CB15
  6gs8-assembly6_F  TM=9.720E-01  e=5.770E-51  Caulobacter vibrioides CB15
  6gtm-assembly4_D  TM=9.802E-01  e=5.557E-50  Caulobacter vibrioides CB15

Sequence (270 aa):
MRYRPFGSTGVAVSALTLRLADNPRLRANDWRALVFTALENGVNSFQIDGDAPELLKGAGEAFASVERHLLFLTWRLRGDAKQLGPHTLDALKRSAFEGLSLDYLDLLLINDPQSASLPMAFESGLQDLQKGRALRGLGVASRGDIDPGLLANDLVTAVSSPYNLSSGWAERHRIRQASQNNFAVIGEDFWPQALRELADVGGYEFLTNTPGWSAEDICLGYALTEPSLATVRVTADNRQEIERLAAVVERDLPTGVCAQIEMARFSAQE